Protein AF-A0A924W195-F1 (afdb_monomer)

Radius of gyration: 17.02 Å; Cα contacts (8 Å, |Δi|>4): 429; chains: 1; bounding box: 35×44×46 Å

Foldseek 3Di:
DFAEEEEAEAPVVLSVLLVVLLVVLLCVPPNDPDRHHYDYDYDPNVQLVVCLVVVVLLSLLVRSLVSLVVVVVVRHQEYEYRAQSNLVNPVVNQVVRPHYYDYLLLLLLVVCLVVVAQEAEEQDAPSNQPDCRNQVSNVVSNHHYDYFDPVLNVLSNCCVVVAQVVPHDDPVSLVSVLVSLVVSVVVVHQEYEYNDSSCVSRDDPVRHPHHYDDSSSSSSNVSSCNRVVVD

Secondary structure (DSSP, 8-state):
-PPPEEEE-SSHHHHHHHHHHHHHHHHHHHTTS-PPPEEEE---HHHHHHHHHTT-HHHHHHHHHHHHHHHHHTT-SEEE---TTTHHHHHHHHTT-SSPEEPHHHHHHHHHHHTT-SEEEEEE-HHHHSSSTTHHHHHTTT-EEE---HHHHHHHHHHHHHTGGGT---HHHHHHHHHHHHHHHHTT---EEEESTTGGGT--TTT-SS-EEEHHHHHHHHHHHHHHT--

Sequence (231 aa):
MPRHIGIVAVSPEGSALCYREIFRHTSRLIGDTGHPRITLHNEPFELYLEAALKADWHTVATLLRKSAETLAAAGAEFCITPDNLMQNAVHLAEVGSKIPWLTMTDAVAEAVARDGRKTVGLLATSLVTFGSTYQTHLGMRGCHLLVPDQAEAEAIDTIIFQELVHGVVRSESRTYLINTINKLCARGCEGVVLGYTEAPLLLSSENSPLPIYDSTSLLAEAAVKVSLGMV

Solvent-accessible surface area (backbone atoms only — not comparable to full-atom values): 12146 Å² total; per-residue (Å²): 127,48,41,26,39,17,36,36,33,36,52,68,66,35,29,54,50,30,55,54,37,29,52,54,46,39,39,73,75,59,44,96,60,79,74,62,51,74,49,77,38,64,71,71,62,64,62,46,50,62,23,54,78,68,68,34,43,67,59,35,11,50,55,49,30,52,28,48,51,55,28,41,75,73,59,25,62,28,34,35,48,57,35,57,66,59,53,71,16,45,74,62,19,46,64,88,45,93,43,56,73,55,55,39,48,54,38,42,32,49,54,41,47,74,70,65,50,48,28,30,29,50,51,32,42,50,71,42,58,78,42,64,49,50,53,57,52,27,42,78,66,65,24,45,76,44,66,68,55,72,72,54,25,54,50,46,33,47,46,42,72,75,22,40,80,75,75,46,81,53,73,64,59,35,52,49,54,47,50,52,50,51,55,41,39,76,72,63,35,65,27,34,35,32,48,49,74,59,45,72,77,66,47,48,77,89,73,40,98,45,55,70,42,52,34,46,55,37,32,20,44,50,51,42,34,52,25,67,63,76,103

pLDDT: mean 94.66, std 4.33, range [78.88, 98.69]

Structure (mmCIF, N/CA/C/O backbone):
data_AF-A0A924W195-F1
#
_entry.id   AF-A0A924W195-F1
#
loop_
_atom_site.group_PDB
_atom_site.id
_atom_site.type_symbol
_atom_site.label_atom_id
_atom_site.label_alt_id
_atom_site.label_comp_id
_atom_site.label_asym_id
_atom_site.label_entity_id
_atom_site.label_seq_id
_atom_site.pdbx_PDB_ins_code
_atom_site.Cartn_x
_atom_site.Cartn_y
_atom_site.Cartn_z
_atom_site.occupancy
_atom_site.B_iso_or_equiv
_atom_site.auth_seq_id
_atom_site.auth_comp_id
_atom_site.auth_asym_id
_atom_site.auth_atom_id
_atom_site.pdbx_PDB_model_num
ATOM 1 N N . MET A 1 1 ? 5.730 -19.127 -17.625 1.00 81.31 1 MET A N 1
ATOM 2 C CA . MET A 1 1 ? 6.705 -18.544 -16.676 1.00 81.31 1 MET A CA 1
ATOM 3 C C . MET A 1 1 ? 5.996 -17.432 -15.923 1.00 81.31 1 MET A C 1
ATOM 5 O O . MET A 1 1 ? 5.136 -16.819 -16.546 1.00 81.31 1 MET A O 1
ATOM 9 N N . PRO A 1 2 ? 6.306 -17.198 -14.637 1.00 92.31 2 PRO A N 1
ATOM 10 C CA . PRO A 1 2 ? 5.747 -16.071 -13.895 1.00 92.31 2 PRO A CA 1
ATOM 11 C C . PRO A 1 2 ? 6.019 -14.749 -14.617 1.0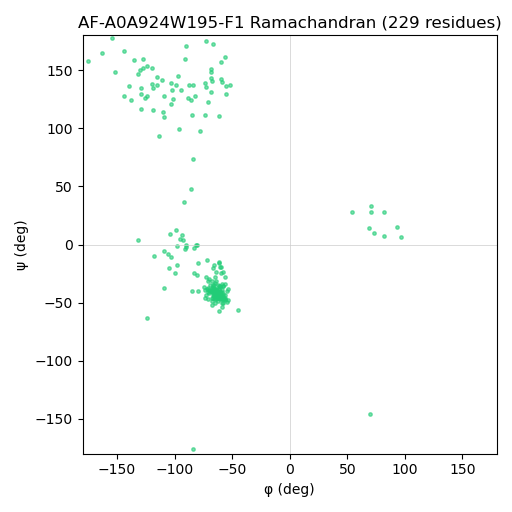0 92.31 2 PRO A C 1
ATOM 13 O O . PRO A 1 2 ? 7.142 -14.538 -15.090 1.00 92.31 2 PRO A O 1
ATOM 16 N N . ARG A 1 3 ? 5.014 -13.873 -14.694 1.00 97.19 3 ARG A N 1
ATOM 17 C CA . ARG A 1 3 ? 5.159 -12.552 -15.313 1.00 97.19 3 ARG A CA 1
ATOM 18 C C . ARG A 1 3 ? 6.093 -11.677 -14.485 1.00 97.19 3 ARG A C 1
ATOM 20 O O . ARG A 1 3 ? 6.039 -11.693 -13.254 1.00 97.19 3 ARG A O 1
ATOM 27 N N . HIS A 1 4 ? 6.942 -10.901 -15.142 1.00 98.31 4 HIS A N 1
ATOM 28 C CA . HIS A 1 4 ? 7.900 -10.011 -14.480 1.00 98.31 4 HIS A CA 1
ATOM 29 C C . HIS A 1 4 ? 7.185 -8.824 -13.815 1.00 98.31 4 HIS A C 1
ATOM 31 O O . HIS A 1 4 ? 6.487 -8.063 -14.482 1.00 98.31 4 HIS A O 1
ATOM 37 N N . ILE A 1 5 ? 7.385 -8.660 -12.504 1.00 98.69 5 ILE A N 1
ATOM 38 C CA . ILE A 1 5 ? 6.808 -7.583 -11.689 1.00 98.69 5 ILE A CA 1
ATOM 39 C C . ILE A 1 5 ? 7.723 -6.349 -11.697 1.00 98.69 5 ILE A C 1
ATOM 41 O O . ILE A 1 5 ? 8.902 -6.433 -11.344 1.00 98.69 5 ILE A O 1
ATOM 45 N N . GLY A 1 6 ? 7.186 -5.187 -12.053 1.00 98.62 6 GLY A N 1
ATOM 46 C CA . GLY A 1 6 ? 7.835 -3.894 -11.848 1.00 98.62 6 GLY A CA 1
ATOM 47 C C . GLY A 1 6 ? 7.381 -3.232 -10.544 1.00 98.62 6 GLY A C 1
ATOM 48 O O . GLY A 1 6 ? 6.185 -3.135 -10.287 1.00 98.62 6 GLY A O 1
ATOM 49 N N . ILE A 1 7 ? 8.311 -2.726 -9.738 1.00 98.56 7 ILE A N 1
ATOM 50 C CA . ILE A 1 7 ? 8.005 -1.898 -8.564 1.00 98.56 7 ILE A CA 1
ATOM 51 C C . ILE A 1 7 ? 8.435 -0.460 -8.858 1.00 98.56 7 ILE A C 1
ATOM 53 O O . ILE A 1 7 ? 9.631 -0.166 -8.921 1.00 98.56 7 ILE A O 1
ATOM 57 N N . VAL A 1 8 ? 7.454 0.431 -9.025 1.00 98.12 8 VAL A N 1
ATOM 58 C CA . VAL A 1 8 ? 7.665 1.883 -9.031 1.00 98.12 8 VAL A CA 1
ATOM 59 C C . VAL A 1 8 ? 7.811 2.325 -7.581 1.00 98.12 8 VAL A C 1
ATOM 61 O O . VAL A 1 8 ? 6.826 2.453 -6.850 1.00 98.12 8 VAL A O 1
ATOM 64 N N . ALA A 1 9 ? 9.061 2.463 -7.151 1.00 94.88 9 ALA A N 1
ATOM 65 C CA . ALA A 1 9 ? 9.415 2.524 -5.747 1.00 94.88 9 ALA A CA 1
ATOM 66 C C . ALA A 1 9 ? 9.286 3.931 -5.160 1.00 94.88 9 ALA A C 1
ATOM 68 O O . ALA A 1 9 ? 10.071 4.829 -5.469 1.00 94.88 9 ALA A O 1
ATOM 69 N N . VAL A 1 10 ? 8.306 4.081 -4.270 1.00 92.00 10 VAL A N 1
ATOM 70 C CA . VAL A 1 10 ? 8.053 5.256 -3.435 1.00 92.00 10 VAL A CA 1
ATOM 71 C C . VAL A 1 10 ? 7.551 4.729 -2.083 1.00 92.00 10 VAL A C 1
ATOM 73 O O . VAL A 1 10 ? 6.701 3.852 -2.060 1.00 92.00 10 VAL A O 1
ATOM 76 N N . SER A 1 11 ? 8.102 5.113 -0.937 1.00 85.88 11 SER A N 1
ATOM 77 C CA . SER A 1 11 ? 9.523 5.424 -0.736 1.00 85.88 11 SER A CA 1
ATOM 78 C C . SER A 1 11 ? 10.401 4.157 -0.903 1.00 85.88 11 SER A C 1
ATOM 80 O O . SER A 1 11 ? 9.870 3.044 -1.022 1.00 85.88 11 SER A O 1
ATOM 82 N N . PRO A 1 12 ? 11.746 4.269 -0.900 1.00 81.88 12 PRO A N 1
ATOM 83 C CA . PRO A 1 12 ? 12.633 3.103 -0.946 1.00 81.88 12 PRO A CA 1
ATOM 84 C C . PRO A 1 12 ? 12.373 2.068 0.161 1.00 81.88 12 PRO A C 1
ATOM 86 O O . PRO A 1 12 ? 12.379 0.872 -0.123 1.00 81.88 12 PRO A O 1
ATOM 89 N N . GLU A 1 13 ? 12.090 2.511 1.391 1.00 82.62 13 GLU A N 1
ATOM 90 C CA . GLU A 1 13 ? 11.855 1.619 2.538 1.00 82.62 13 GLU A CA 1
ATOM 91 C C . GLU A 1 13 ? 10.560 0.813 2.361 1.00 82.62 13 GLU A C 1
ATOM 93 O O . GLU A 1 13 ? 10.579 -0.420 2.379 1.00 82.62 13 GLU A O 1
ATOM 98 N N . GLY A 1 14 ? 9.445 1.495 2.070 1.00 85.62 14 GLY A N 1
ATOM 99 C CA . GLY A 1 14 ? 8.160 0.845 1.792 1.00 85.62 14 GLY A CA 1
ATOM 100 C C . GLY A 1 14 ? 8.242 -0.131 0.615 1.00 85.62 14 GLY A C 1
ATOM 101 O O . GLY A 1 14 ? 7.679 -1.229 0.642 1.00 85.62 14 GLY A O 1
ATOM 102 N N . SER A 1 15 ? 9.045 0.215 -0.390 1.00 92.56 15 SER A N 1
ATOM 103 C CA . SER A 1 15 ? 9.278 -0.635 -1.557 1.00 92.56 15 SER A CA 1
ATOM 104 C C . SER A 1 15 ? 10.125 -1.867 -1.244 1.00 92.56 15 SER A C 1
ATOM 106 O O . SER A 1 15 ? 9.838 -2.951 -1.757 1.00 92.56 15 SER A O 1
ATOM 108 N N . ALA A 1 16 ? 11.127 -1.744 -0.371 1.00 91.62 16 ALA A N 1
ATOM 109 C CA . ALA A 1 16 ? 11.906 -2.878 0.117 1.00 91.62 16 ALA A CA 1
ATOM 110 C C . ALA A 1 16 ? 11.048 -3.837 0.962 1.00 91.62 16 ALA A C 1
ATOM 112 O O . ALA A 1 16 ? 11.179 -5.060 0.844 1.00 91.62 16 ALA A O 1
ATOM 113 N N . LEU A 1 17 ? 10.129 -3.305 1.773 1.00 90.25 17 LEU A N 1
ATOM 114 C CA . LEU A 1 17 ? 9.159 -4.108 2.521 1.00 90.25 17 LEU A CA 1
ATOM 115 C C . LEU A 1 17 ? 8.191 -4.839 1.584 1.00 90.25 17 LEU A C 1
ATOM 117 O O . LEU A 1 17 ? 8.025 -6.052 1.715 1.00 90.25 17 LEU A O 1
ATOM 121 N N . CYS A 1 18 ? 7.631 -4.149 0.588 1.00 94.81 18 CYS A N 1
ATOM 122 C CA . CYS A 1 18 ? 6.762 -4.770 -0.411 1.00 94.81 18 CYS A CA 1
ATOM 123 C C . CYS A 1 18 ? 7.485 -5.881 -1.191 1.00 94.81 18 CYS A C 1
ATOM 125 O O . CYS A 1 18 ? 6.946 -6.976 -1.348 1.00 94.81 18 CYS A O 1
ATOM 127 N N . TYR A 1 19 ? 8.741 -5.653 -1.595 1.00 96.12 19 TYR A N 1
ATOM 128 C CA . TYR A 1 19 ? 9.583 -6.685 -2.205 1.00 96.12 19 TYR A CA 1
ATOM 129 C C . TYR A 1 19 ? 9.671 -7.938 -1.320 1.00 96.12 19 TYR A C 1
ATOM 131 O O . TYR A 1 19 ? 9.455 -9.052 -1.797 1.00 96.12 19 TYR A O 1
ATOM 139 N N . ARG A 1 20 ? 9.926 -7.780 -0.015 1.00 94.12 20 ARG A N 1
ATOM 140 C CA . ARG A 1 20 ? 9.980 -8.913 0.924 1.00 94.12 20 ARG A CA 1
ATOM 141 C C . ARG A 1 20 ? 8.634 -9.631 1.044 1.00 94.12 20 ARG A C 1
ATOM 143 O O . ARG A 1 20 ? 8.618 -10.862 1.096 1.00 94.12 20 ARG A O 1
ATOM 150 N N . GLU A 1 21 ? 7.527 -8.893 1.076 1.00 94.88 21 GLU A N 1
ATOM 151 C CA . GLU A 1 21 ? 6.177 -9.467 1.123 1.00 94.88 21 GLU A CA 1
ATOM 152 C C . GLU A 1 21 ? 5.841 -10.271 -0.137 1.00 94.88 21 GLU A C 1
ATOM 154 O O . GLU A 1 21 ? 5.274 -11.357 -0.023 1.00 94.88 21 GLU A O 1
ATOM 159 N N . ILE A 1 22 ? 6.262 -9.821 -1.325 1.00 96.62 22 ILE A N 1
ATOM 160 C CA . ILE A 1 22 ? 6.072 -10.573 -2.577 1.00 96.62 22 ILE A CA 1
ATOM 161 C C . ILE A 1 22 ? 6.702 -11.965 -2.468 1.00 96.62 22 ILE A C 1
ATOM 163 O O . ILE A 1 22 ? 6.054 -12.964 -2.786 1.00 96.62 22 ILE A O 1
ATOM 167 N N . PHE A 1 23 ? 7.938 -12.067 -1.972 1.00 95.50 23 PHE A N 1
ATOM 168 C CA . PHE A 1 23 ? 8.590 -13.368 -1.798 1.00 95.50 23 PHE A CA 1
ATOM 169 C C . PHE A 1 23 ? 7.919 -14.212 -0.714 1.00 95.50 23 PHE A C 1
ATOM 171 O O . PHE A 1 23 ? 7.686 -15.395 -0.941 1.00 95.50 23 PHE A O 1
ATOM 178 N N . ARG A 1 24 ? 7.519 -13.619 0.418 1.00 93.94 24 ARG A N 1
ATOM 179 C CA . ARG A 1 24 ? 6.779 -14.338 1.471 1.00 93.94 24 ARG A CA 1
ATOM 180 C C . ARG A 1 24 ? 5.477 -14.942 0.946 1.00 93.94 24 ARG A C 1
ATOM 182 O O . ARG A 1 24 ? 5.194 -16.107 1.219 1.00 93.94 24 ARG A O 1
ATOM 189 N N . HIS A 1 25 ? 4.698 -14.173 0.190 1.00 95.19 25 HIS A N 1
ATOM 190 C CA . HIS A 1 25 ? 3.457 -14.656 -0.421 1.00 95.19 25 HIS A CA 1
ATOM 191 C C . HIS A 1 25 ? 3.716 -15.694 -1.505 1.00 9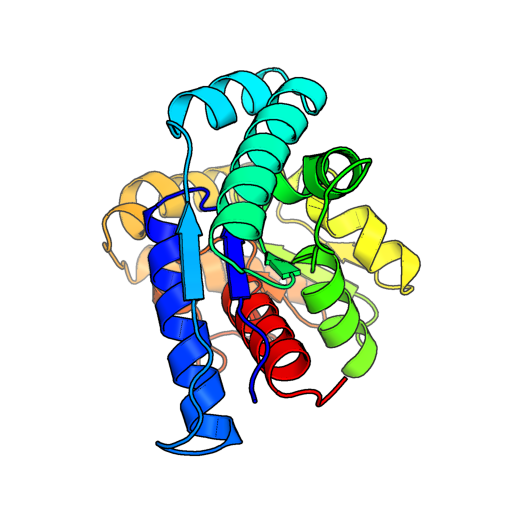5.19 25 HIS A C 1
ATOM 193 O O . HIS A 1 25 ? 3.026 -16.709 -1.547 1.00 95.19 25 HIS A O 1
ATOM 199 N N . THR A 1 26 ? 4.749 -15.497 -2.324 1.00 94.88 26 THR A N 1
ATOM 200 C CA . THR A 1 26 ? 5.152 -16.489 -3.327 1.00 94.88 26 THR A CA 1
ATOM 201 C C . THR A 1 26 ? 5.483 -17.828 -2.667 1.00 94.88 26 THR A C 1
ATOM 203 O O . THR A 1 26 ? 4.899 -18.843 -3.041 1.00 94.88 26 THR A O 1
ATOM 206 N N . SER A 1 27 ? 6.329 -17.839 -1.630 1.00 94.12 27 SER A N 1
ATOM 207 C CA . SER A 1 27 ? 6.703 -19.074 -0.931 1.00 94.12 27 SER A CA 1
ATOM 208 C C . SER A 1 27 ? 5.503 -19.771 -0.285 1.00 94.12 27 SER A C 1
ATOM 210 O O . SER A 1 27 ? 5.428 -20.997 -0.295 1.00 94.12 27 SER A O 1
ATOM 212 N N . ARG A 1 28 ? 4.524 -19.013 0.231 1.00 93.38 28 ARG A N 1
ATOM 213 C CA . ARG A 1 28 ? 3.272 -19.583 0.761 1.00 93.38 28 ARG A CA 1
ATOM 214 C C . ARG A 1 28 ? 2.405 -20.231 -0.320 1.00 93.38 28 ARG A C 1
ATOM 216 O O . ARG A 1 28 ? 1.734 -21.215 -0.028 1.00 93.38 28 ARG A O 1
ATOM 223 N N . LEU A 1 29 ? 2.388 -19.677 -1.532 1.00 91.75 29 LEU A N 1
ATOM 224 C CA . LEU A 1 29 ? 1.520 -20.141 -2.617 1.00 91.75 29 LEU A CA 1
ATOM 225 C C . LEU A 1 29 ? 2.115 -21.309 -3.408 1.00 91.75 29 LEU A C 1
ATOM 227 O O . LEU A 1 29 ? 1.375 -22.216 -3.783 1.00 91.75 29 LEU A O 1
ATOM 231 N N . ILE A 1 30 ? 3.422 -21.288 -3.685 1.00 91.75 30 ILE A N 1
ATOM 232 C CA . ILE A 1 30 ? 4.064 -22.252 -4.599 1.00 91.75 30 ILE A CA 1
ATOM 233 C C . ILE A 1 30 ? 5.345 -22.900 -4.048 1.00 91.75 30 ILE A C 1
ATOM 235 O O . ILE A 1 30 ? 5.988 -23.674 -4.757 1.00 91.75 30 ILE A O 1
ATOM 239 N N . GLY A 1 31 ? 5.726 -22.624 -2.797 1.00 89.62 31 GLY A N 1
ATOM 240 C CA . GLY A 1 31 ? 6.979 -23.115 -2.219 1.00 89.62 31 GLY A CA 1
ATOM 241 C C . GLY A 1 31 ? 8.215 -22.445 -2.831 1.00 89.62 31 GLY A C 1
ATOM 242 O O . GLY A 1 31 ? 8.187 -21.267 -3.180 1.00 89.62 31 GLY A O 1
ATOM 243 N N . ASP A 1 32 ? 9.316 -23.190 -2.966 1.00 83.50 32 ASP A N 1
ATOM 244 C CA . ASP A 1 32 ? 10.637 -22.601 -3.245 1.00 83.50 32 ASP A CA 1
ATOM 245 C C . ASP A 1 32 ? 10.987 -22.442 -4.738 1.00 83.50 32 ASP A C 1
ATOM 247 O O . ASP A 1 32 ? 12.042 -21.907 -5.091 1.00 83.50 32 ASP A O 1
ATOM 251 N N . THR A 1 33 ? 10.118 -22.884 -5.649 1.00 81.62 33 THR A N 1
ATOM 252 C CA . THR A 1 33 ? 10.385 -22.874 -7.097 1.00 81.62 33 THR A CA 1
ATOM 253 C C . THR A 1 33 ? 9.448 -21.940 -7.845 1.00 81.62 33 THR A C 1
ATOM 255 O O . THR A 1 33 ? 8.267 -21.878 -7.534 1.00 81.62 33 THR A O 1
ATOM 258 N N . GLY A 1 34 ? 9.948 -21.271 -8.890 1.00 83.56 34 GLY A N 1
ATOM 259 C CA . GLY A 1 34 ? 9.105 -20.438 -9.755 1.00 83.56 34 GLY A CA 1
ATOM 260 C C . GLY A 1 34 ? 8.828 -19.039 -9.206 1.00 83.56 34 GLY A C 1
ATOM 261 O O . GLY A 1 34 ? 7.796 -18.458 -9.526 1.00 83.56 34 GLY A O 1
ATOM 262 N N . HIS A 1 35 ? 9.741 -18.491 -8.401 1.00 91.25 35 HIS A N 1
ATOM 263 C CA . HIS A 1 35 ? 9.638 -17.115 -7.926 1.00 91.25 35 HIS A CA 1
ATOM 264 C C . HIS A 1 35 ? 9.616 -16.101 -9.083 1.00 91.25 35 HIS A C 1
ATOM 266 O O . HIS A 1 35 ? 10.326 -16.289 -10.080 1.00 91.25 35 HIS A O 1
ATOM 272 N N . PRO A 1 36 ? 8.824 -15.021 -8.967 1.00 94.38 36 PRO A N 1
ATOM 273 C CA . PRO A 1 36 ? 8.736 -14.017 -10.010 1.00 94.38 36 PRO A CA 1
ATOM 274 C C . PRO A 1 36 ? 10.039 -13.231 -10.145 1.00 94.38 36 PRO A C 1
ATOM 276 O O . PRO A 1 36 ? 10.748 -12.973 -9.171 1.00 94.38 36 PRO A O 1
ATOM 279 N N . ARG A 1 37 ? 10.337 -12.797 -11.372 1.00 97.00 37 ARG A N 1
ATOM 280 C CA . ARG A 1 37 ? 11.363 -11.773 -11.599 1.00 97.00 37 ARG A CA 1
ATOM 281 C C . ARG A 1 37 ? 10.812 -10.425 -11.158 1.00 97.00 37 ARG A C 1
ATOM 283 O O . ARG A 1 37 ? 9.656 -10.118 -11.450 1.00 97.00 37 ARG A O 1
ATOM 290 N N . ILE A 1 38 ? 11.648 -9.629 -10.497 1.00 98.12 38 ILE A N 1
ATOM 291 C CA . ILE A 1 38 ? 11.286 -8.294 -10.023 1.00 98.12 38 ILE A CA 1
ATOM 292 C C . ILE A 1 38 ? 12.343 -7.291 -10.476 1.00 98.12 38 ILE A C 1
ATOM 294 O O . ILE A 1 38 ? 13.539 -7.543 -10.337 1.00 98.12 38 ILE A O 1
ATOM 298 N N . THR A 1 39 ? 11.903 -6.143 -10.987 1.00 98.19 39 THR A N 1
ATOM 299 C CA . THR A 1 39 ? 12.753 -4.955 -11.141 1.00 98.19 39 THR A CA 1
ATOM 300 C C . THR A 1 39 ? 12.150 -3.821 -10.333 1.00 98.19 39 THR A C 1
ATOM 302 O O . THR A 1 39 ? 10.937 -3.631 -10.333 1.00 98.19 39 THR A O 1
ATOM 305 N N . LEU A 1 40 ? 13.004 -3.075 -9.641 1.00 97.69 40 LEU A N 1
ATOM 306 C CA . LEU A 1 40 ? 12.629 -1.934 -8.822 1.00 97.69 40 LEU A CA 1
ATOM 307 C C . LEU A 1 40 ? 13.314 -0.686 -9.378 1.00 97.69 40 LEU A C 1
ATOM 309 O O . LEU A 1 40 ? 14.499 -0.728 -9.705 1.00 97.69 40 LEU A O 1
ATOM 313 N N . HIS A 1 41 ? 12.563 0.404 -9.504 1.00 97.88 41 HIS A N 1
ATOM 314 C CA . HIS A 1 41 ? 13.076 1.694 -9.954 1.00 97.88 41 HIS A CA 1
ATOM 315 C C . HIS A 1 41 ? 12.441 2.815 -9.140 1.00 97.88 41 HIS A C 1
ATOM 317 O O . HIS A 1 41 ? 11.225 2.818 -8.951 1.00 97.88 41 HIS A O 1
ATOM 323 N N . ASN A 1 42 ? 13.245 3.787 -8.716 1.00 94.75 42 ASN A N 1
ATOM 324 C CA . ASN A 1 42 ? 12.775 5.001 -8.064 1.00 94.75 42 ASN A CA 1
ATOM 325 C C . ASN A 1 42 ? 13.384 6.244 -8.722 1.00 94.75 42 ASN A C 1
ATOM 327 O O . ASN A 1 42 ? 14.513 6.229 -9.205 1.00 94.75 42 ASN A O 1
ATOM 331 N N . GLU A 1 43 ? 12.634 7.338 -8.669 1.00 95.94 43 GLU A N 1
ATOM 332 C CA . GLU A 1 43 ? 13.176 8.693 -8.809 1.00 95.94 43 GLU A CA 1
ATOM 333 C C . GLU A 1 43 ? 13.550 9.222 -7.408 1.00 95.94 43 GLU A C 1
ATOM 335 O O . GLU A 1 43 ? 13.223 8.569 -6.405 1.00 95.94 43 GLU A O 1
ATOM 340 N N . PRO A 1 44 ? 14.237 10.373 -7.294 1.00 94.94 44 PRO A N 1
ATOM 341 C CA . PRO A 1 44 ? 14.479 11.000 -5.998 1.00 94.94 44 PRO A CA 1
ATOM 342 C C . PRO A 1 44 ? 13.166 11.253 -5.238 1.00 94.94 44 PRO A C 1
ATOM 344 O O . PRO A 1 44 ? 12.195 11.774 -5.794 1.00 94.94 44 PRO A O 1
ATOM 347 N N . PHE A 1 45 ? 13.116 10.827 -3.974 1.00 90.12 45 PHE A N 1
ATOM 348 C CA . PHE A 1 45 ? 11.886 10.788 -3.175 1.00 90.12 45 PHE A CA 1
ATOM 349 C C . PHE A 1 45 ? 11.325 12.187 -2.889 1.00 90.12 45 PHE A C 1
ATOM 351 O O . PHE A 1 45 ? 10.111 12.393 -2.899 1.00 90.12 45 PHE A O 1
ATOM 358 N N . GLU A 1 46 ? 12.208 13.164 -2.701 1.00 92.31 46 GLU A N 1
ATOM 359 C CA . GLU A 1 46 ? 11.879 14.564 -2.456 1.00 92.31 46 GLU A CA 1
ATOM 360 C C . GLU A 1 46 ? 11.000 15.170 -3.557 1.00 92.31 46 GLU A C 1
ATOM 362 O O . GLU A 1 46 ? 10.098 15.946 -3.253 1.00 92.31 46 GLU A O 1
ATOM 367 N N . LEU A 1 47 ? 11.169 14.748 -4.816 1.00 96.69 47 LEU A N 1
ATOM 368 C CA . LEU A 1 47 ? 10.372 15.252 -5.938 1.00 96.69 47 LEU A CA 1
ATOM 369 C C . LEU A 1 47 ? 8.903 14.827 -5.829 1.00 96.69 47 LEU A C 1
ATOM 371 O O . LEU A 1 47 ? 8.004 15.610 -6.141 1.00 96.69 47 LEU A O 1
ATOM 375 N N . TYR A 1 48 ? 8.650 13.601 -5.357 1.00 95.12 48 TYR A N 1
ATOM 376 C CA . TYR A 1 48 ? 7.293 13.123 -5.097 1.00 95.12 48 TYR A CA 1
ATOM 377 C C . TYR A 1 48 ? 6.654 13.892 -3.945 1.00 95.12 48 TYR A C 1
ATOM 379 O O . TYR A 1 48 ? 5.511 14.330 -4.065 1.00 95.12 48 TYR A O 1
ATOM 387 N N . LEU A 1 49 ? 7.392 14.085 -2.846 1.00 91.62 49 LEU A N 1
ATOM 388 C CA . LEU A 1 49 ? 6.892 14.801 -1.673 1.00 91.62 49 LEU A CA 1
ATOM 389 C C . LEU A 1 49 ? 6.577 16.266 -1.983 1.00 91.62 49 LEU A C 1
ATOM 391 O O . LEU A 1 49 ? 5.498 16.740 -1.637 1.00 91.62 49 LEU A O 1
ATOM 395 N N . GLU A 1 50 ? 7.478 16.980 -2.659 1.00 95.19 50 GLU A N 1
ATOM 396 C CA . GLU A 1 50 ? 7.265 18.383 -3.024 1.00 95.19 50 GLU A CA 1
ATOM 397 C C . GLU A 1 50 ? 6.019 18.578 -3.893 1.00 95.19 50 GLU A C 1
ATOM 399 O O . GLU A 1 50 ? 5.274 19.541 -3.694 1.00 95.19 50 GLU A O 1
ATOM 404 N N . ALA A 1 51 ? 5.789 17.675 -4.849 1.00 97.19 51 ALA A N 1
ATOM 405 C CA . ALA A 1 51 ? 4.611 17.707 -5.705 1.00 97.19 51 ALA A CA 1
ATOM 406 C C . ALA A 1 51 ? 3.337 17.334 -4.927 1.00 97.19 51 ALA A C 1
ATOM 408 O O . ALA A 1 51 ? 2.343 18.059 -4.991 1.00 97.19 51 ALA A O 1
ATOM 409 N N . ALA A 1 52 ? 3.374 16.257 -4.136 1.00 93.94 52 ALA A N 1
ATOM 410 C CA . ALA A 1 52 ? 2.227 15.785 -3.361 1.00 93.94 52 ALA A CA 1
ATOM 411 C C . ALA A 1 52 ? 1.766 16.807 -2.308 1.00 93.94 52 ALA A C 1
ATOM 413 O O . ALA A 1 52 ? 0.568 17.042 -2.168 1.00 93.94 52 ALA A O 1
ATOM 414 N N . LEU A 1 53 ? 2.696 17.485 -1.623 1.00 92.88 53 LEU A N 1
ATOM 415 C CA . LEU A 1 53 ? 2.377 18.545 -0.654 1.00 92.88 53 LEU A CA 1
ATOM 416 C C . LEU A 1 53 ? 1.705 19.769 -1.297 1.00 92.88 53 LEU A C 1
ATOM 418 O O . LEU A 1 53 ? 0.984 20.500 -0.622 1.00 92.88 53 LEU A O 1
ATOM 422 N N . LYS A 1 54 ? 1.913 19.987 -2.600 1.00 95.94 54 LYS A N 1
ATOM 423 C CA . LYS A 1 54 ? 1.242 21.029 -3.397 1.00 95.94 54 LYS A CA 1
ATOM 424 C C . LYS A 1 54 ? -0.026 20.521 -4.093 1.00 95.94 54 LYS A C 1
ATOM 426 O O . LYS A 1 54 ? -0.618 21.268 -4.867 1.00 95.94 54 LYS A O 1
ATOM 431 N N . ALA A 1 55 ? -0.422 19.268 -3.850 1.00 94.56 55 ALA A N 1
ATOM 432 C CA . ALA A 1 55 ? -1.478 18.560 -4.574 1.00 94.56 55 ALA A CA 1
ATOM 433 C C . ALA A 1 55 ? -1.277 18.534 -6.108 1.00 94.56 55 ALA A C 1
ATOM 435 O O . ALA A 1 55 ? -2.240 18.438 -6.870 1.00 94.56 55 ALA A O 1
ATOM 436 N N . ASP A 1 56 ? -0.025 18.597 -6.576 1.00 97.44 56 ASP A N 1
ATOM 437 C CA . ASP A 1 56 ? 0.324 18.503 -7.996 1.00 97.44 56 ASP A CA 1
ATOM 438 C C . ASP A 1 56 ? 0.430 17.034 -8.434 1.00 97.44 56 ASP A C 1
ATOM 440 O O . ASP A 1 56 ? 1.509 16.470 -8.652 1.00 97.44 56 ASP A O 1
ATOM 444 N N . TRP A 1 57 ? -0.732 16.392 -8.557 1.00 96.38 57 TRP A N 1
ATOM 445 C CA . TRP A 1 57 ? -0.830 14.983 -8.938 1.00 96.38 57 TRP A CA 1
ATOM 446 C C . TRP A 1 57 ? -0.381 14.710 -10.380 1.00 96.38 57 TRP A C 1
ATOM 448 O O . TRP A 1 57 ? -0.010 13.579 -10.688 1.00 96.38 57 TRP A O 1
ATOM 458 N N . HIS A 1 58 ? -0.345 15.721 -11.256 1.00 97.75 58 HIS A N 1
ATOM 459 C CA . HIS A 1 58 ? 0.188 15.582 -12.615 1.00 97.75 58 HIS A CA 1
ATOM 460 C C . HIS A 1 58 ? 1.711 15.425 -12.618 1.00 97.75 58 HIS A C 1
ATOM 462 O O . HIS A 1 58 ? 2.244 14.583 -13.352 1.00 97.75 58 HIS A O 1
ATOM 468 N N . THR A 1 59 ? 2.416 16.188 -11.779 1.00 98.19 59 THR A N 1
ATOM 469 C CA . THR A 1 59 ? 3.861 16.012 -11.594 1.00 98.19 59 THR A CA 1
ATOM 470 C C . THR A 1 59 ? 4.167 14.658 -10.957 1.00 98.19 59 THR A C 1
ATOM 472 O O . THR A 1 59 ? 5.004 13.923 -11.485 1.00 98.19 59 THR A O 1
ATOM 475 N N . VAL A 1 60 ? 3.431 14.261 -9.908 1.00 98.06 60 VAL A N 1
ATOM 476 C CA . VAL A 1 60 ? 3.556 12.916 -9.310 1.00 98.06 60 VAL A CA 1
ATOM 477 C C . VAL A 1 60 ? 3.358 11.828 -10.373 1.00 98.06 60 VAL A C 1
ATOM 479 O O . VAL A 1 60 ? 4.202 10.947 -10.523 1.00 98.06 60 VAL A O 1
ATOM 482 N N . ALA A 1 61 ? 2.292 11.918 -11.172 1.00 98.12 61 ALA A N 1
ATOM 483 C CA . ALA A 1 61 ? 1.999 10.958 -12.234 1.00 98.12 61 ALA A CA 1
ATOM 484 C C . ALA A 1 61 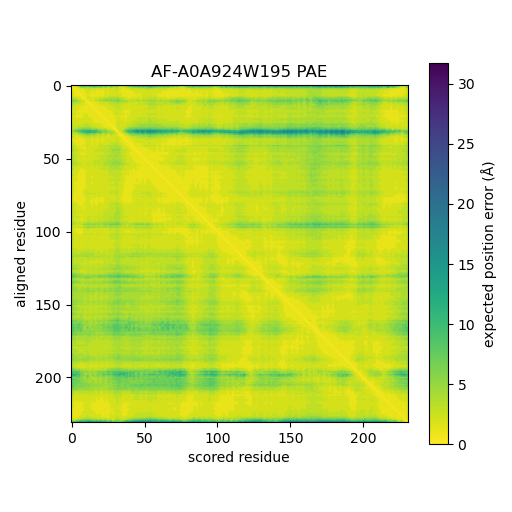? 3.103 10.886 -13.297 1.00 98.12 61 ALA A C 1
ATOM 486 O O . ALA A 1 61 ? 3.414 9.811 -13.807 1.00 98.12 61 ALA A O 1
ATOM 487 N N . THR A 1 62 ? 3.727 12.020 -13.620 1.00 97.94 62 THR A N 1
ATOM 488 C CA . THR A 1 62 ? 4.847 12.076 -14.567 1.00 97.94 62 THR A CA 1
ATOM 489 C C . THR A 1 62 ? 6.065 11.319 -14.038 1.00 97.94 62 THR A C 1
ATOM 491 O O . THR A 1 62 ? 6.663 10.542 -14.784 1.00 97.94 62 THR A O 1
ATOM 494 N N . LEU A 1 63 ? 6.397 11.480 -12.755 1.00 98.06 63 LEU A N 1
ATOM 495 C CA . LEU A 1 63 ? 7.490 10.750 -12.101 1.00 98.06 63 LEU A CA 1
ATOM 496 C C . LEU A 1 63 ? 7.201 9.239 -12.018 1.00 98.06 63 LEU A C 1
ATOM 498 O O . LEU A 1 63 ? 8.053 8.417 -12.373 1.00 98.06 63 LEU A O 1
ATOM 502 N N . LEU A 1 64 ? 5.972 8.873 -11.633 1.00 98.25 64 LEU A N 1
ATOM 503 C CA . LEU A 1 64 ? 5.507 7.482 -11.596 1.00 98.25 64 LEU A CA 1
ATOM 504 C C . LEU A 1 64 ? 5.607 6.821 -12.980 1.00 98.25 64 LEU A C 1
ATOM 506 O O . LEU A 1 64 ? 6.151 5.723 -13.116 1.00 98.25 64 LEU A O 1
ATOM 510 N N . ARG A 1 65 ? 5.133 7.508 -14.025 1.00 97.81 65 ARG A N 1
ATOM 511 C CA . ARG A 1 65 ? 5.170 7.019 -15.409 1.00 97.81 65 ARG A CA 1
ATOM 512 C C . ARG A 1 65 ? 6.595 6.863 -15.928 1.00 97.81 65 ARG A C 1
ATOM 514 O O . ARG A 1 65 ? 6.887 5.844 -16.545 1.00 97.81 65 ARG A O 1
ATOM 521 N N . LYS A 1 66 ? 7.493 7.806 -15.625 1.00 97.75 66 LYS A N 1
ATOM 522 C CA . LYS A 1 66 ? 8.919 7.691 -15.969 1.00 97.75 66 LYS A CA 1
ATOM 523 C C . LYS A 1 66 ? 9.528 6.413 -15.385 1.00 97.75 66 LYS A C 1
ATOM 525 O O . LYS A 1 66 ? 10.208 5.673 -16.091 1.00 97.75 66 LYS A O 1
ATOM 530 N N . SER A 1 67 ? 9.213 6.100 -14.128 1.00 98.06 67 SER A N 1
ATOM 531 C CA . SER A 1 67 ? 9.651 4.843 -13.514 1.00 98.06 67 SER A CA 1
ATOM 532 C C . SER A 1 67 ? 9.047 3.616 -14.202 1.00 98.06 67 SER A C 1
ATOM 534 O O . SER A 1 67 ? 9.773 2.669 -14.496 1.00 98.06 67 SER A O 1
ATOM 536 N N . ALA A 1 68 ? 7.750 3.629 -14.521 1.00 98.38 68 ALA A N 1
ATOM 537 C CA . ALA A 1 68 ? 7.110 2.531 -15.249 1.00 98.38 68 ALA A CA 1
ATOM 538 C C . ALA A 1 68 ? 7.697 2.314 -16.655 1.00 98.38 68 ALA A C 1
ATOM 540 O O . ALA A 1 68 ? 7.831 1.173 -17.090 1.00 98.38 68 ALA A O 1
ATOM 541 N N . GLU A 1 69 ? 8.106 3.375 -17.353 1.00 98.31 69 GLU A N 1
ATOM 542 C CA . GLU A 1 69 ? 8.800 3.277 -18.641 1.00 98.31 69 GLU A CA 1
ATOM 543 C C . GLU A 1 69 ? 10.172 2.604 -18.505 1.00 98.31 69 GLU A C 1
ATOM 545 O O . GLU A 1 69 ? 10.490 1.714 -19.300 1.00 98.31 69 GLU A O 1
ATOM 550 N N . THR A 1 70 ? 10.954 2.964 -17.480 1.00 98.38 70 THR A N 1
ATOM 551 C CA . THR A 1 70 ? 12.225 2.288 -17.172 1.00 98.38 70 THR A CA 1
ATOM 552 C C . THR A 1 70 ? 12.007 0.808 -16.856 1.00 98.38 70 THR A C 1
ATOM 554 O O . THR A 1 70 ? 12.737 -0.048 -17.353 1.00 98.38 70 THR A O 1
ATOM 557 N N . LEU A 1 71 ? 10.975 0.484 -16.074 1.00 98.56 71 LEU A N 1
ATOM 558 C CA . LEU A 1 71 ? 10.634 -0.897 -15.720 1.00 98.56 71 LEU A CA 1
ATOM 559 C C . LEU A 1 71 ? 10.194 -1.713 -16.940 1.00 98.56 71 LEU A C 1
ATOM 561 O O . LEU A 1 71 ? 10.651 -2.842 -17.114 1.00 98.56 71 LEU A O 1
ATOM 565 N N . ALA A 1 72 ? 9.366 -1.137 -17.813 1.00 98.56 72 ALA A N 1
ATOM 566 C CA . ALA A 1 72 ? 8.965 -1.767 -19.067 1.00 98.56 72 ALA A CA 1
ATOM 567 C C . ALA A 1 72 ? 10.182 -2.045 -19.966 1.00 98.56 72 ALA A C 1
ATOM 569 O O . ALA A 1 72 ? 10.307 -3.132 -20.527 1.00 98.56 72 ALA A O 1
ATOM 570 N N . ALA A 1 73 ? 11.122 -1.097 -20.059 1.00 98.38 73 ALA A N 1
ATOM 571 C CA . ALA A 1 73 ? 12.374 -1.287 -20.794 1.00 98.38 73 ALA A CA 1
ATOM 572 C C . ALA A 1 73 ? 13.275 -2.374 -20.173 1.00 98.38 73 ALA A C 1
ATOM 574 O O . ALA A 1 73 ? 14.016 -3.040 -20.894 1.00 98.38 73 ALA A O 1
ATOM 575 N N . ALA A 1 74 ? 13.180 -2.592 -18.858 1.00 98.19 74 ALA A N 1
ATOM 576 C CA . ALA A 1 74 ? 13.853 -3.677 -18.144 1.00 98.19 74 ALA A CA 1
ATOM 577 C C . ALA A 1 74 ? 13.127 -5.038 -18.240 1.00 98.19 74 ALA A C 1
ATOM 579 O O . ALA A 1 74 ? 13.621 -6.032 -17.706 1.00 98.19 74 ALA A O 1
ATOM 580 N N . GLY A 1 75 ? 11.981 -5.100 -18.928 1.00 98.19 75 GLY A N 1
ATOM 581 C CA . GLY A 1 75 ? 11.229 -6.330 -19.180 1.00 98.19 75 GLY A CA 1
ATOM 582 C C . GLY A 1 75 ? 10.076 -6.607 -18.215 1.00 98.19 75 GLY A C 1
ATOM 583 O O . GLY A 1 75 ? 9.472 -7.674 -18.323 1.00 98.19 75 GLY A O 1
ATOM 584 N N . ALA A 1 76 ? 9.747 -5.678 -17.307 1.00 98.56 76 ALA A N 1
ATOM 585 C CA . ALA A 1 76 ? 8.545 -5.798 -16.485 1.00 98.56 76 ALA A CA 1
ATOM 586 C C . ALA A 1 76 ? 7.296 -5.874 -17.375 1.00 98.56 76 ALA A C 1
ATOM 588 O O . ALA A 1 76 ? 7.184 -5.159 -18.368 1.00 98.56 76 ALA A O 1
ATOM 589 N N . GLU A 1 77 ? 6.349 -6.733 -17.010 1.00 98.50 77 GLU A N 1
ATOM 590 C CA . GLU A 1 77 ? 5.123 -6.983 -17.780 1.00 98.50 77 GLU A CA 1
ATOM 591 C C . GLU A 1 77 ? 3.891 -6.307 -17.172 1.00 98.50 77 GLU A C 1
ATOM 593 O O . GLU A 1 77 ? 2.821 -6.308 -17.780 1.00 98.50 77 GLU A O 1
ATOM 598 N N . PHE A 1 78 ? 4.027 -5.792 -15.952 1.00 98.69 78 PHE A N 1
ATOM 599 C CA . PHE A 1 78 ? 3.082 -4.950 -15.224 1.00 98.69 78 PHE A CA 1
ATOM 600 C C . PHE A 1 78 ? 3.830 -4.271 -14.073 1.00 98.69 78 PHE A C 1
ATOM 602 O O . PHE A 1 78 ? 4.935 -4.699 -13.720 1.00 98.69 78 PHE A O 1
ATOM 609 N N . CYS A 1 79 ? 3.248 -3.234 -13.475 1.00 98.62 79 CYS A N 1
ATOM 610 C CA . CYS A 1 79 ? 3.857 -2.576 -12.325 1.00 98.62 79 CYS A CA 1
ATOM 611 C C . CYS A 1 79 ? 2.890 -2.262 -11.185 1.00 98.62 79 CYS A C 1
ATOM 613 O O . CYS A 1 79 ? 1.678 -2.174 -11.365 1.00 98.62 79 CYS A O 1
ATOM 615 N N . ILE A 1 80 ? 3.473 -2.086 -10.002 1.00 98.44 80 ILE A N 1
ATOM 616 C CA . ILE A 1 80 ? 2.817 -1.650 -8.768 1.00 98.44 80 ILE A CA 1
ATOM 617 C C . ILE A 1 80 ? 3.568 -0.460 -8.171 1.00 98.44 80 ILE A C 1
ATOM 619 O O . ILE A 1 80 ? 4.758 -0.281 -8.440 1.00 98.44 80 ILE A O 1
ATOM 623 N N . THR A 1 81 ? 2.907 0.314 -7.309 1.00 97.50 81 THR A N 1
ATOM 624 C CA . THR A 1 81 ? 3.580 1.284 -6.433 1.00 97.50 81 THR A CA 1
ATOM 625 C C . THR A 1 81 ? 3.130 1.090 -4.980 1.00 97.50 81 THR A C 1
ATOM 627 O O . THR A 1 81 ? 1.936 1.215 -4.695 1.00 97.50 81 THR A O 1
ATOM 630 N N . PRO A 1 82 ? 4.039 0.719 -4.059 1.00 95.19 82 PRO A N 1
ATOM 631 C CA . PRO A 1 82 ? 3.707 0.414 -2.670 1.00 95.19 82 PRO A CA 1
ATOM 632 C C . PRO A 1 82 ? 3.665 1.667 -1.778 1.00 95.19 82 PRO A C 1
ATOM 634 O O . PRO A 1 82 ? 4.212 1.669 -0.681 1.00 95.19 82 PRO A O 1
ATOM 637 N N . ASP A 1 83 ? 2.985 2.721 -2.237 1.00 94.50 83 ASP A N 1
ATOM 638 C CA . ASP A 1 83 ? 2.784 3.965 -1.487 1.00 94.50 83 ASP A CA 1
ATOM 639 C C . ASP A 1 83 ? 1.306 4.350 -1.473 1.00 94.50 83 ASP A C 1
ATOM 641 O O . ASP A 1 83 ? 0.663 4.410 -2.523 1.00 94.50 83 ASP A O 1
ATOM 645 N N . ASN A 1 84 ? 0.771 4.629 -0.285 1.00 95.00 84 ASN A N 1
ATOM 646 C CA . ASN A 1 84 ? -0.640 4.952 -0.094 1.00 95.00 84 ASN A CA 1
ATOM 647 C C . ASN A 1 84 ? -0.997 6.347 -0.633 1.00 95.00 84 ASN A C 1
ATOM 649 O O . ASN A 1 84 ? -2.065 6.533 -1.213 1.00 95.00 84 ASN A O 1
ATOM 653 N N . LEU A 1 85 ? -0.119 7.338 -0.472 1.00 94.31 85 LEU A N 1
ATOM 654 C CA . LEU A 1 85 ? -0.378 8.698 -0.937 1.00 94.31 85 LEU A CA 1
ATOM 655 C C . LEU A 1 85 ? -0.266 8.784 -2.463 1.00 94.31 85 LEU A C 1
ATOM 657 O O . LEU A 1 85 ? -1.107 9.423 -3.100 1.00 94.31 85 LEU A O 1
ATOM 661 N N . MET A 1 86 ? 0.710 8.092 -3.061 1.00 95.56 86 MET A N 1
ATOM 662 C CA . MET A 1 86 ? 0.915 8.107 -4.515 1.00 95.56 86 MET A CA 1
ATOM 663 C C . MET A 1 86 ? -0.230 7.457 -5.300 1.00 95.56 86 MET A C 1
ATOM 665 O O . MET A 1 86 ? -0.372 7.747 -6.489 1.00 95.56 86 MET A O 1
ATOM 669 N N . GLN A 1 87 ? -1.097 6.652 -4.665 1.00 95.75 87 GLN A N 1
ATOM 670 C CA . GLN A 1 87 ? -2.282 6.087 -5.333 1.00 95.75 87 GLN A CA 1
ATOM 671 C C . GLN A 1 87 ? -3.184 7.169 -5.944 1.00 95.75 87 GLN A C 1
ATOM 673 O O . GLN A 1 87 ? -3.799 6.925 -6.980 1.00 95.75 87 GLN A O 1
ATOM 678 N N . ASN A 1 88 ? -3.198 8.389 -5.384 1.00 94.94 88 ASN A N 1
ATOM 679 C CA . ASN A 1 88 ? -3.943 9.521 -5.950 1.00 94.94 88 ASN A CA 1
ATOM 680 C C . ASN A 1 88 ? -3.521 9.860 -7.389 1.00 94.94 88 ASN A C 1
ATOM 682 O O . ASN A 1 88 ? -4.315 10.421 -8.134 1.00 94.94 88 ASN A O 1
ATOM 686 N N . ALA A 1 89 ? -2.305 9.505 -7.807 1.00 96.44 89 ALA A N 1
ATOM 687 C CA . ALA A 1 89 ? -1.774 9.805 -9.133 1.00 96.44 89 ALA A CA 1
ATOM 688 C C . ALA A 1 89 ? -1.641 8.573 -10.046 1.00 96.44 89 ALA A C 1
ATOM 690 O O . ALA A 1 89 ? -1.327 8.736 -11.225 1.00 96.44 89 ALA A O 1
ATOM 691 N N . VAL A 1 90 ? -1.888 7.351 -9.552 1.00 96.44 90 VAL A N 1
ATOM 692 C CA . VAL A 1 90 ? -1.673 6.121 -10.343 1.00 96.44 90 VAL A CA 1
ATOM 693 C C . VAL A 1 90 ? -2.561 6.083 -11.584 1.00 96.44 90 VAL A C 1
ATOM 695 O O . VAL A 1 90 ? -2.062 5.814 -12.670 1.00 96.44 90 VAL A O 1
ATOM 698 N N . HIS A 1 91 ? -3.837 6.454 -11.460 1.00 94.56 91 HIS A N 1
ATOM 699 C CA . HIS A 1 91 ? -4.754 6.522 -12.603 1.00 94.56 91 HIS A CA 1
ATOM 700 C C . HIS A 1 91 ? -4.274 7.489 -13.703 1.00 94.56 91 HIS A C 1
ATOM 702 O O . HIS A 1 91 ? -4.455 7.223 -14.886 1.00 94.56 91 HIS A O 1
ATOM 708 N N . LEU A 1 92 ? -3.617 8.595 -13.332 1.00 96.75 92 LEU A N 1
ATOM 709 C CA . LEU A 1 92 ? -3.011 9.531 -14.284 1.00 96.75 92 LEU A CA 1
ATOM 710 C C . LEU A 1 92 ? -1.725 8.961 -14.897 1.00 96.75 92 LEU A C 1
ATOM 712 O O . LEU A 1 92 ? -1.449 9.202 -16.068 1.00 96.75 92 LEU A O 1
ATOM 716 N N . ALA A 1 93 ? -0.931 8.225 -14.113 1.00 96.81 93 ALA A N 1
ATOM 717 C CA . ALA A 1 93 ? 0.312 7.603 -14.567 1.00 96.81 93 ALA A CA 1
ATOM 718 C C . ALA A 1 93 ? 0.068 6.421 -15.519 1.00 96.81 93 ALA A C 1
ATOM 720 O O . ALA A 1 93 ? 0.880 6.169 -16.413 1.00 96.81 93 ALA A O 1
ATOM 721 N N . GLU A 1 94 ? -1.046 5.713 -15.335 1.00 96.44 94 GLU A N 1
ATOM 722 C CA . GLU A 1 94 ? -1.484 4.616 -16.196 1.00 96.44 94 GLU A CA 1
ATOM 723 C C . GLU A 1 94 ? -1.814 5.105 -17.612 1.00 96.44 94 GLU A C 1
ATOM 725 O O . GLU A 1 94 ? -1.533 4.408 -18.591 1.00 96.44 94 GLU A O 1
ATOM 730 N N . VAL A 1 95 ? -2.329 6.333 -17.750 1.00 94.81 95 VAL A N 1
ATOM 731 C CA . VAL A 1 95 ? -2.595 6.939 -19.059 1.00 94.81 95 VAL A CA 1
ATOM 732 C C . VAL A 1 95 ? -1.289 7.068 -19.849 1.00 94.81 95 VAL A C 1
ATOM 734 O O . VAL A 1 95 ? -0.408 7.871 -19.542 1.00 94.81 95 VAL A O 1
ATOM 737 N N . GLY A 1 96 ? -1.176 6.271 -20.912 1.00 89.56 96 GLY A N 1
ATOM 738 C CA . GLY A 1 96 ? 0.010 6.223 -21.768 1.00 89.56 96 GLY A CA 1
ATOM 739 C C . GLY A 1 96 ? 1.145 5.344 -21.234 1.00 89.56 96 GLY A C 1
ATOM 740 O O . GLY A 1 96 ? 2.223 5.337 -21.830 1.00 89.56 96 GLY A O 1
ATOM 741 N N . SER A 1 97 ? 0.930 4.594 -20.149 1.00 95.88 97 SER A N 1
ATOM 742 C CA . SER A 1 97 ? 1.895 3.596 -19.695 1.00 95.88 97 SER A CA 1
ATOM 743 C C . SER A 1 97 ? 1.977 2.421 -20.674 1.00 95.88 97 SER A C 1
ATOM 745 O O . SER A 1 97 ? 0.980 1.994 -21.255 1.00 95.88 97 SER A O 1
ATOM 747 N N . LYS A 1 98 ? 3.187 1.885 -20.867 1.00 95.44 98 LYS A N 1
ATOM 748 C CA . LYS A 1 98 ? 3.437 0.743 -21.768 1.00 95.44 98 LYS A CA 1
ATOM 749 C C . LYS A 1 98 ? 3.075 -0.604 -21.145 1.00 95.44 98 LYS A C 1
ATOM 751 O O . LYS A 1 98 ? 2.995 -1.598 -21.863 1.00 95.44 98 LYS A O 1
ATOM 756 N N . ILE A 1 99 ? 2.915 -0.637 -19.826 1.00 97.88 99 ILE A N 1
ATOM 757 C CA . ILE A 1 99 ? 2.603 -1.829 -19.043 1.00 97.88 99 ILE A CA 1
ATOM 758 C C . ILE A 1 99 ? 1.441 -1.508 -18.096 1.00 97.88 99 ILE A C 1
ATOM 760 O O . ILE A 1 99 ? 1.320 -0.364 -17.658 1.00 97.88 99 ILE A O 1
ATOM 764 N N . PRO A 1 100 ? 0.568 -2.482 -17.798 1.00 97.62 100 PRO A N 1
ATOM 765 C CA . PRO A 1 100 ? -0.585 -2.262 -16.935 1.00 97.62 100 PRO A CA 1
ATOM 766 C C . PRO A 1 100 ? -0.163 -2.000 -15.487 1.00 97.62 100 PRO A C 1
ATOM 768 O O . PRO A 1 100 ? 0.853 -2.525 -15.017 1.00 97.62 100 PRO A O 1
ATOM 771 N N . TRP A 1 101 ? -0.985 -1.227 -14.779 1.00 98.19 101 TRP A N 1
ATOM 772 C CA . TRP A 1 101 ? -0.803 -0.927 -13.363 1.00 98.19 101 TRP A CA 1
ATOM 773 C C . TRP A 1 101 ? -1.749 -1.764 -12.514 1.00 98.19 101 TRP A C 1
ATOM 775 O O . TRP A 1 101 ? -2.944 -1.836 -12.780 1.00 98.19 101 TRP A O 1
ATOM 785 N N . LEU A 1 102 ? -1.214 -2.374 -11.461 1.00 97.50 102 LEU A N 1
ATOM 786 C CA . LEU A 1 102 ? -2.021 -2.951 -10.396 1.00 97.50 102 LEU A CA 1
ATOM 787 C C . LEU A 1 102 ? -2.010 -1.993 -9.199 1.00 97.50 102 LEU A C 1
ATOM 789 O O . LEU A 1 102 ? -0.948 -1.579 -8.728 1.00 97.50 102 LEU A O 1
ATOM 793 N N . THR A 1 103 ? -3.199 -1.600 -8.747 1.00 95.69 103 THR A N 1
ATOM 794 C CA . THR A 1 103 ? -3.372 -0.545 -7.744 1.00 95.69 103 THR A CA 1
ATOM 795 C C . THR A 1 103 ? -3.537 -1.131 -6.342 1.00 95.69 103 THR A C 1
ATOM 797 O O . THR A 1 103 ? -4.140 -2.187 -6.134 1.00 95.69 103 THR A O 1
ATOM 800 N N . MET A 1 104 ? -2.997 -0.427 -5.346 1.00 96.69 104 MET A N 1
ATOM 801 C CA . MET A 1 104 ? -3.113 -0.823 -3.939 1.00 96.69 104 MET A CA 1
ATOM 802 C C . MET A 1 104 ? -4.545 -0.648 -3.438 1.00 96.69 104 MET A C 1
ATOM 804 O O . MET A 1 104 ? -5.059 -1.484 -2.697 1.00 96.69 104 MET A O 1
ATOM 808 N N . THR A 1 105 ? -5.199 0.434 -3.856 1.00 96.12 105 THR A N 1
ATOM 809 C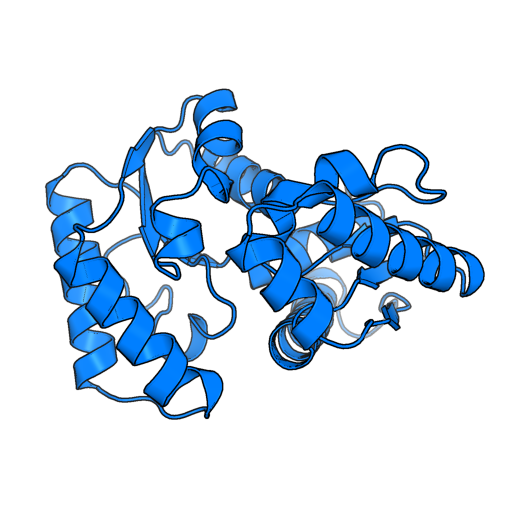 CA . THR A 1 105 ? -6.560 0.766 -3.434 1.00 96.12 105 THR A CA 1
ATOM 810 C C . THR A 1 105 ? -7.574 -0.253 -3.934 1.00 96.12 105 THR A C 1
ATOM 812 O O . THR A 1 105 ? -8.461 -0.620 -3.164 1.00 96.12 105 THR A O 1
ATOM 815 N N . ASP A 1 106 ? -7.429 -0.777 -5.158 1.00 95.75 106 ASP A N 1
ATOM 816 C CA . ASP A 1 106 ? -8.287 -1.867 -5.627 1.00 95.75 106 ASP A CA 1
ATOM 817 C C . ASP A 1 106 ? -7.992 -3.183 -4.919 1.00 95.75 106 ASP A C 1
ATOM 819 O O . ASP A 1 106 ? -8.942 -3.834 -4.496 1.00 95.75 106 ASP A O 1
ATOM 823 N N . ALA A 1 107 ? -6.722 -3.539 -4.692 1.00 97.25 107 ALA A N 1
ATOM 824 C CA . ALA A 1 107 ? -6.377 -4.754 -3.949 1.00 97.25 107 ALA A CA 1
ATOM 825 C C . ALA A 1 107 ? -6.992 -4.757 -2.534 1.00 97.25 107 ALA A C 1
ATOM 827 O O . ALA A 1 107 ? -7.567 -5.755 -2.091 1.00 97.25 107 ALA A O 1
ATOM 828 N N . VAL A 1 108 ? -6.934 -3.615 -1.839 1.00 97.88 108 VAL A N 1
ATOM 829 C CA . VAL A 1 108 ? -7.590 -3.434 -0.536 1.00 97.88 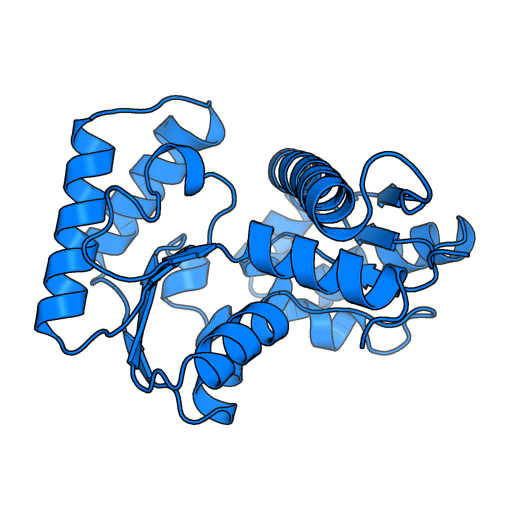108 VAL A CA 1
ATOM 830 C C . VAL A 1 108 ? -9.105 -3.525 -0.673 1.00 97.88 108 VAL A C 1
ATOM 832 O O . VAL A 1 108 ? -9.748 -4.278 0.055 1.00 97.88 108 VAL A O 1
ATOM 835 N N . ALA A 1 109 ? -9.695 -2.783 -1.606 1.00 97.50 109 ALA A N 1
ATOM 836 C CA . ALA A 1 109 ? -11.141 -2.714 -1.738 1.00 97.50 109 ALA A CA 1
ATOM 837 C C . ALA A 1 109 ? -11.759 -4.053 -2.197 1.00 97.50 109 ALA A C 1
ATOM 839 O O . ALA A 1 109 ? -12.861 -4.397 -1.771 1.00 97.50 109 ALA A O 1
ATOM 840 N N . GLU A 1 110 ? -11.047 -4.848 -2.997 1.00 96.81 110 GLU A N 1
ATOM 841 C CA . GLU A 1 110 ? -11.413 -6.225 -3.346 1.00 96.81 110 GLU A CA 1
ATOM 842 C C . GLU A 1 110 ? -11.366 -7.158 -2.140 1.00 96.81 110 GLU A C 1
ATOM 844 O O . GLU A 1 110 ? -12.305 -7.925 -1.934 1.00 96.81 110 GLU A O 1
ATOM 849 N N . ALA A 1 111 ? -10.321 -7.077 -1.311 1.00 97.75 111 ALA A N 1
ATOM 850 C CA . ALA A 1 111 ? -10.248 -7.854 -0.077 1.00 97.75 111 ALA A CA 1
ATOM 851 C C . ALA A 1 111 ? -11.387 -7.485 0.888 1.00 97.75 111 ALA A C 1
ATOM 853 O O . ALA A 1 111 ? -11.998 -8.365 1.496 1.00 97.75 111 ALA A O 1
ATOM 854 N N . VAL A 1 112 ? -11.717 -6.193 0.982 1.00 98.19 112 VAL A N 1
ATOM 855 C CA . VAL A 1 112 ? -12.849 -5.699 1.775 1.00 98.19 112 VAL A CA 1
ATOM 856 C C . VAL A 1 112 ? -14.179 -6.248 1.268 1.00 98.19 112 VAL A C 1
ATOM 858 O O . VAL A 1 112 ? -14.962 -6.797 2.046 1.00 98.19 112 VAL A O 1
ATOM 861 N N . ALA A 1 113 ? -14.411 -6.159 -0.040 1.00 97.31 113 ALA A N 1
ATOM 862 C CA . ALA A 1 113 ? -15.635 -6.641 -0.666 1.00 97.31 113 ALA A CA 1
ATOM 863 C C . ALA A 1 113 ? -15.785 -8.167 -0.572 1.00 97.31 113 ALA A C 1
ATOM 865 O O . ALA A 1 113 ? -16.880 -8.654 -0.287 1.00 97.31 113 ALA A O 1
ATOM 866 N N . ARG A 1 114 ? -14.695 -8.920 -0.764 1.00 97.19 114 ARG A N 1
ATOM 867 C CA . ARG A 1 114 ? -14.662 -10.386 -0.641 1.00 97.19 114 ARG A CA 1
ATOM 868 C C . ARG A 1 114 ? -15.084 -10.850 0.752 1.00 97.19 114 ARG A C 1
ATOM 870 O O . ARG A 1 114 ? -15.810 -11.832 0.868 1.00 97.19 114 ARG A O 1
ATOM 877 N N . ASP A 1 115 ? -14.662 -10.132 1.787 1.00 97.75 115 ASP A N 1
ATOM 878 C CA . ASP A 1 115 ? -15.018 -10.435 3.176 1.00 97.75 115 ASP A CA 1
ATOM 879 C C . ASP A 1 115 ? -16.426 -9.920 3.553 1.00 97.75 115 ASP A C 1
ATOM 881 O O . ASP A 1 115 ? -16.867 -10.089 4.688 1.00 97.75 115 ASP A O 1
ATOM 885 N N . GLY A 1 116 ? -17.140 -9.276 2.621 1.00 97.31 116 GLY A N 1
ATOM 886 C CA . GLY A 1 116 ? -18.515 -8.808 2.806 1.00 97.31 116 GLY A CA 1
ATOM 887 C C . GLY A 1 116 ? -18.674 -7.585 3.715 1.00 97.31 116 GLY A C 1
ATOM 888 O O . GLY A 1 116 ? -19.810 -7.243 4.049 1.00 97.31 116 GLY A O 1
ATOM 889 N N . ARG A 1 117 ? -17.578 -6.913 4.099 1.00 97.69 117 ARG A N 1
ATOM 890 C CA . ARG A 1 117 ? -17.601 -5.786 5.048 1.00 97.69 117 ARG A CA 1
ATOM 891 C C . ARG A 1 117 ? -18.201 -4.532 4.409 1.00 97.69 117 ARG A C 1
ATOM 893 O O . ARG A 1 117 ? -17.874 -4.176 3.275 1.00 97.69 117 ARG A O 1
ATOM 900 N N . LYS A 1 118 ? -19.082 -3.845 5.138 1.00 97.81 118 LYS A N 1
ATOM 901 C CA . LYS A 1 118 ? -19.802 -2.644 4.680 1.00 97.81 118 LYS A CA 1
ATOM 902 C C . LYS A 1 118 ? -19.259 -1.360 5.277 1.00 97.81 118 LYS A C 1
ATOM 904 O O . LYS A 1 118 ? -19.461 -0.310 4.678 1.00 97.81 118 LYS A O 1
ATOM 909 N N . THR A 1 119 ? -18.547 -1.440 6.393 1.00 98.31 119 THR A N 1
ATOM 910 C CA . THR A 1 119 ? -17.890 -0.296 7.022 1.00 98.31 119 THR A CA 1
ATOM 911 C C . THR A 1 119 ? -16.495 -0.683 7.492 1.00 98.31 119 THR 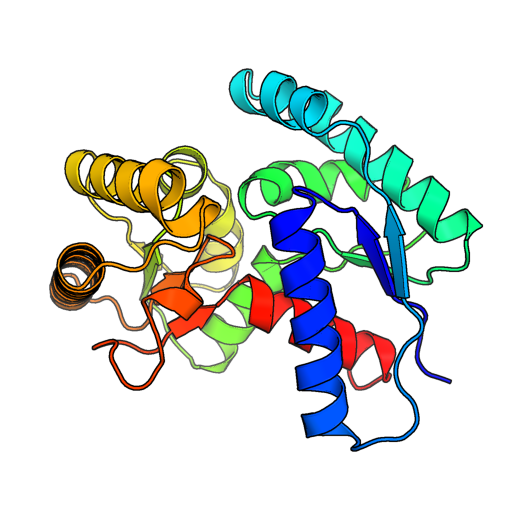A C 1
ATOM 913 O O . THR A 1 119 ? -16.340 -1.611 8.284 1.00 98.31 119 THR A O 1
ATOM 916 N N . VAL A 1 120 ? -15.471 0.041 7.042 1.00 9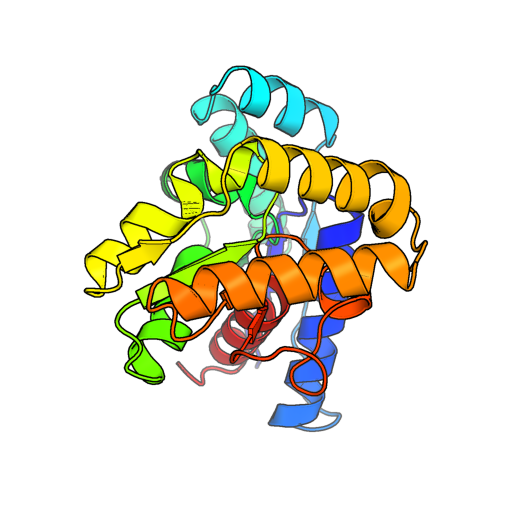8.50 120 VAL A N 1
ATOM 917 C CA . VAL A 1 120 ? -14.083 -0.166 7.478 1.00 98.50 120 VAL A CA 1
ATOM 918 C C . VAL A 1 120 ? -13.446 1.130 7.955 1.00 98.50 120 VAL A C 1
ATOM 920 O O . VAL A 1 120 ? -13.816 2.220 7.531 1.00 98.50 120 VAL A O 1
ATOM 923 N N . GLY A 1 121 ? -12.489 1.003 8.862 1.00 98.00 121 GLY A N 1
ATOM 924 C CA . GLY A 1 121 ? -11.680 2.089 9.390 1.00 98.00 121 GLY A CA 1
ATOM 925 C C . GLY A 1 121 ? -10.407 2.274 8.572 1.00 98.00 121 GLY A C 1
ATOM 926 O O . GLY A 1 121 ? -9.962 1.334 7.919 1.00 98.00 121 GLY A O 1
ATOM 927 N N . LEU A 1 122 ? -9.781 3.443 8.655 1.00 97.75 122 LEU A N 1
ATOM 928 C CA . LEU A 1 122 ? -8.461 3.706 8.078 1.00 97.75 122 LEU A CA 1
ATOM 929 C C . LEU A 1 122 ? -7.512 4.240 9.148 1.00 97.75 122 LEU A C 1
ATOM 931 O O . LEU A 1 122 ? -7.808 5.244 9.784 1.00 97.75 122 LEU A O 1
ATOM 935 N N . LEU A 1 123 ? -6.358 3.600 9.311 1.00 97.06 123 LEU A N 1
ATOM 936 C CA . LEU A 1 123 ? -5.215 4.178 10.011 1.00 97.06 123 LEU A CA 1
ATOM 937 C C . LEU A 1 123 ? -4.132 4.462 8.980 1.00 97.06 123 LEU A C 1
ATOM 939 O O . LEU A 1 123 ? -3.608 3.533 8.371 1.00 97.06 123 LEU A O 1
ATOM 943 N N . ALA A 1 124 ? -3.819 5.730 8.758 1.00 95.75 124 ALA A N 1
ATOM 944 C CA . ALA A 1 124 ? -2.815 6.169 7.801 1.00 95.75 124 ALA A CA 1
ATOM 945 C C . ALA A 1 124 ? -2.267 7.534 8.218 1.00 95.75 124 ALA A C 1
ATOM 947 O O . ALA A 1 124 ? -2.743 8.127 9.189 1.00 95.75 124 ALA A O 1
ATOM 948 N N . THR A 1 125 ? -1.302 8.052 7.460 1.00 93.56 125 THR A N 1
ATOM 949 C CA . THR A 1 125 ? -0.849 9.432 7.657 1.00 93.56 125 THR A CA 1
ATOM 950 C C . THR A 1 125 ? -1.994 10.425 7.457 1.00 93.56 125 THR A C 1
ATOM 952 O O . THR A 1 125 ? -2.957 10.116 6.746 1.00 93.56 125 THR A O 1
ATOM 955 N N . SER A 1 126 ? -1.922 11.631 8.028 1.00 93.31 126 SER A N 1
ATOM 956 C CA . SER A 1 126 ? -3.022 12.610 7.920 1.00 93.31 126 SER A CA 1
ATOM 957 C C . SER A 1 126 ? -3.368 12.950 6.467 1.00 93.31 126 SER A C 1
ATOM 959 O O . SER A 1 126 ? -4.542 13.086 6.125 1.00 93.31 126 SER A O 1
ATOM 961 N N . LEU A 1 127 ? -2.364 13.010 5.582 1.00 91.44 127 LEU A N 1
ATOM 962 C CA . LEU A 1 127 ? -2.564 13.259 4.148 1.00 91.44 127 LEU A CA 1
ATOM 963 C C . LEU A 1 127 ? -3.405 12.170 3.470 1.00 91.44 127 LEU A C 1
ATOM 965 O O . LEU A 1 127 ? -4.223 12.472 2.605 1.00 91.44 127 LEU A O 1
ATOM 969 N N . VAL A 1 128 ? -3.216 10.909 3.857 1.00 94.56 128 VAL A N 1
ATOM 970 C CA . VAL A 1 128 ? -3.990 9.779 3.325 1.00 94.56 128 VAL A CA 1
ATOM 971 C C . VAL A 1 128 ? -5.354 9.691 4.010 1.00 94.56 128 VAL A C 1
ATOM 973 O O . VAL A 1 128 ? -6.354 9.437 3.344 1.00 94.56 128 VAL A O 1
ATOM 976 N N . THR A 1 129 ? -5.400 9.934 5.321 1.00 94.81 129 THR A N 1
ATOM 977 C CA . THR A 1 129 ? -6.610 9.867 6.152 1.00 94.81 129 THR A CA 1
ATOM 978 C C . THR A 1 129 ? -7.657 10.895 5.729 1.00 94.81 129 THR A C 1
ATOM 980 O O . THR A 1 129 ? -8.828 10.550 5.601 1.00 94.81 129 THR A O 1
ATOM 983 N N . PHE A 1 130 ? -7.248 12.141 5.477 1.00 91.94 130 PHE A N 1
ATOM 984 C CA . PHE A 1 130 ? -8.154 13.220 5.061 1.00 91.94 130 PHE A CA 1
ATOM 985 C C . PHE A 1 130 ? -8.172 13.456 3.545 1.00 91.94 130 PHE A C 1
ATOM 987 O O . PHE A 1 130 ? -8.904 14.317 3.059 1.00 91.94 130 PHE A O 1
ATOM 994 N N . GLY A 1 131 ? -7.371 12.695 2.798 1.00 89.06 131 GLY A N 1
ATOM 995 C CA . GLY A 1 131 ? -7.399 12.658 1.342 1.00 89.06 131 GLY A CA 1
ATOM 996 C C . GLY A 1 131 ? -8.457 11.699 0.790 1.00 89.06 131 GLY A C 1
ATOM 997 O O . GLY A 1 131 ? -9.220 11.064 1.514 1.00 89.06 131 GLY A O 1
ATOM 998 N N . SER A 1 132 ? -8.478 11.556 -0.534 1.00 88.06 132 SER A N 1
ATOM 999 C CA . SER A 1 132 ? -9.432 10.698 -1.250 1.00 88.06 132 SER A CA 1
ATOM 1000 C C . SER A 1 132 ? -8.903 9.296 -1.573 1.00 88.06 132 SER A C 1
ATOM 1002 O O . SER A 1 132 ? -9.610 8.537 -2.235 1.00 88.06 132 SER A O 1
ATOM 1004 N N . THR A 1 133 ? -7.693 8.940 -1.113 1.00 92.88 133 THR A N 1
ATOM 1005 C CA . THR A 1 133 ? -6.959 7.717 -1.498 1.00 92.88 133 THR A CA 1
ATOM 1006 C C . THR A 1 133 ? -7.848 6.472 -1.514 1.00 92.88 133 THR A C 1
ATOM 1008 O O . THR A 1 133 ? -7.961 5.797 -2.532 1.00 92.88 133 THR A O 1
ATOM 1011 N N . TYR A 1 134 ? -8.499 6.167 -0.389 1.00 94.50 134 TYR A N 1
ATOM 1012 C CA . TYR A 1 134 ? -9.298 4.947 -0.233 1.00 94.50 134 TYR A CA 1
ATOM 1013 C C . TYR A 1 134 ? -10.801 5.173 -0.401 1.00 94.50 134 TYR A C 1
ATOM 1015 O O . TYR A 1 134 ? -11.523 4.239 -0.757 1.00 94.50 134 TYR A O 1
ATOM 1023 N N . GLN A 1 135 ? -11.276 6.398 -0.157 1.00 91.31 135 GLN A N 1
ATOM 1024 C CA . GLN A 1 135 ? -12.702 6.715 -0.066 1.00 91.31 135 GLN A CA 1
ATOM 1025 C C . GLN A 1 135 ? -13.461 6.312 -1.336 1.00 91.31 135 GLN A C 1
ATOM 1027 O O . GLN A 1 135 ? -14.488 5.638 -1.254 1.00 91.31 135 GLN A O 1
ATOM 1032 N N . THR A 1 136 ? -12.939 6.676 -2.509 1.00 89.38 136 THR A N 1
ATOM 1033 C CA . THR A 1 136 ? -13.596 6.395 -3.793 1.00 89.38 136 THR A CA 1
ATOM 1034 C C . THR A 1 136 ? -13.630 4.896 -4.098 1.00 89.38 136 THR A C 1
ATOM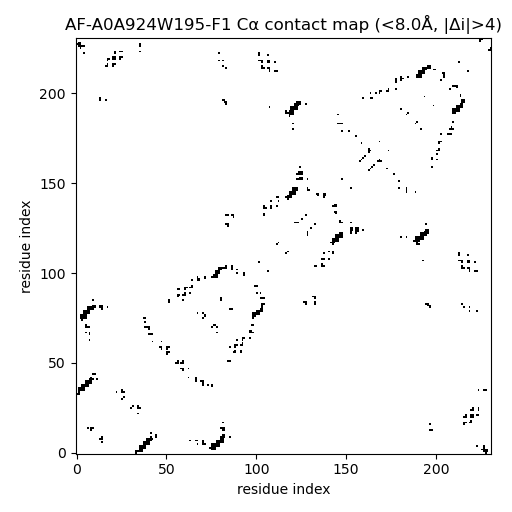 1036 O O . THR A 1 136 ? -14.693 4.357 -4.399 1.00 89.38 136 THR A O 1
ATOM 1039 N N . HIS A 1 137 ? -12.498 4.196 -3.966 1.00 92.31 137 HIS A N 1
ATOM 1040 C CA . HIS A 1 137 ? -12.385 2.773 -4.322 1.00 92.31 137 HIS A CA 1
ATOM 1041 C C . HIS A 1 137 ? -13.215 1.855 -3.414 1.00 92.31 137 HIS A C 1
ATOM 1043 O O . HIS A 1 137 ? -13.791 0.871 -3.891 1.00 92.31 137 HIS A O 1
ATOM 1049 N N . LEU A 1 138 ? -13.302 2.179 -2.119 1.00 96.06 138 LEU A N 1
ATOM 1050 C CA . LEU A 1 138 ? -14.166 1.477 -1.167 1.00 96.06 138 LEU A CA 1
ATOM 1051 C C . LEU A 1 138 ? -15.642 1.819 -1.399 1.00 96.06 138 LEU A C 1
ATOM 1053 O O . LEU A 1 138 ? -16.481 0.917 -1.457 1.00 96.06 138 LEU A O 1
ATOM 1057 N N . GLY A 1 139 ? -15.954 3.100 -1.621 1.00 94.75 139 GLY A N 1
ATOM 1058 C CA . GLY A 1 139 ? -17.314 3.568 -1.886 1.00 94.75 139 GLY A CA 1
ATOM 1059 C C . GLY A 1 139 ? -17.930 2.938 -3.137 1.00 94.75 139 GLY A C 1
ATOM 1060 O O . GLY A 1 139 ? -19.075 2.491 -3.097 1.00 94.75 139 GLY A O 1
ATOM 1061 N N . MET A 1 140 ? -17.152 2.795 -4.217 1.00 93.38 140 MET A N 1
ATOM 1062 C CA . MET A 1 140 ? -17.577 2.100 -5.442 1.00 93.38 140 MET A CA 1
ATOM 1063 C C . MET A 1 140 ? -17.963 0.632 -5.210 1.00 93.38 140 MET A C 1
ATOM 1065 O O . MET A 1 140 ? -18.752 0.079 -5.972 1.00 93.38 140 MET A O 1
ATOM 1069 N N . ARG A 1 141 ? -17.445 0.002 -4.148 1.00 95.56 141 ARG A N 1
ATOM 1070 C CA . ARG A 1 141 ? -17.772 -1.376 -3.745 1.00 95.56 141 ARG A CA 1
ATOM 1071 C C . ARG A 1 141 ? -18.819 -1.433 -2.621 1.00 95.56 141 ARG A C 1
ATOM 1073 O O . ARG A 1 141 ? -19.049 -2.490 -2.035 1.00 95.56 141 ARG A O 1
ATOM 1080 N N . GLY A 1 142 ? -19.482 -0.311 -2.332 1.00 95.31 142 GLY A N 1
ATOM 1081 C CA . GLY A 1 142 ? -20.522 -0.212 -1.308 1.00 95.31 142 GLY A CA 1
ATOM 1082 C C . GLY A 1 142 ? -19.986 -0.315 0.120 1.00 95.31 142 GLY A C 1
ATOM 1083 O O . GLY A 1 142 ? -20.707 -0.796 0.995 1.00 95.31 142 GLY A O 1
ATOM 1084 N N . CYS A 1 143 ? -18.732 0.090 0.343 1.00 97.69 143 CYS A N 1
ATOM 1085 C CA . CYS A 1 143 ? -18.101 0.120 1.655 1.00 97.69 143 CYS A CA 1
ATOM 1086 C C . CYS A 1 143 ? -17.900 1.567 2.130 1.00 97.69 143 CYS A C 1
ATOM 1088 O O . CYS A 1 143 ? -17.336 2.399 1.418 1.00 97.69 143 CYS A O 1
ATOM 1090 N N . HIS A 1 144 ? -18.372 1.871 3.336 1.00 97.19 144 HIS A N 1
ATOM 1091 C CA . HIS A 1 144 ? -18.182 3.152 3.997 1.00 97.19 144 HIS A CA 1
ATOM 1092 C C . HIS A 1 144 ? -16.832 3.196 4.721 1.00 97.19 144 HIS A C 1
ATOM 1094 O O . HIS A 1 144 ? -16.445 2.238 5.391 1.00 97.19 144 HIS A O 1
ATOM 1100 N N . LEU A 1 145 ? -16.130 4.323 4.606 1.00 97.50 145 LEU A N 1
ATOM 1101 C CA . LEU A 1 145 ? -14.838 4.539 5.248 1.00 97.50 145 LEU A CA 1
ATOM 1102 C C . LEU A 1 145 ? -15.001 5.427 6.484 1.00 97.50 145 LEU A C 1
ATOM 1104 O O . LEU A 1 145 ? -15.442 6.570 6.377 1.00 97.50 145 LEU A O 1
ATOM 1108 N N . LEU A 1 146 ? -14.606 4.908 7.643 1.00 97.62 146 LEU A N 1
ATOM 1109 C CA . LEU A 1 146 ? -14.474 5.663 8.881 1.00 97.62 146 LEU A CA 1
ATOM 1110 C C . LEU A 1 146 ? -13.015 6.054 9.097 1.00 97.62 146 LEU A C 1
ATOM 1112 O O . LEU A 1 146 ? -12.104 5.245 8.940 1.00 97.62 146 LEU A O 1
ATOM 1116 N N . VAL A 1 147 ? -12.803 7.292 9.521 1.00 97.06 147 VAL A N 1
ATOM 1117 C CA . VAL A 1 147 ? -11.474 7.813 9.850 1.00 97.06 147 VAL A CA 1
ATOM 1118 C C . VAL A 1 147 ? -11.408 8.251 11.318 1.00 97.06 147 VAL A C 1
ATOM 1120 O O . VAL A 1 147 ? -12.457 8.588 11.899 1.00 97.06 147 VAL A O 1
ATOM 1123 N N . PRO A 1 148 ? -10.212 8.209 11.937 1.00 96.75 148 PRO A N 1
ATOM 1124 C CA . PRO A 1 148 ? -9.933 8.862 13.210 1.00 96.75 148 PRO A CA 1
ATOM 1125 C C . PRO A 1 148 ? -10.232 10.363 13.149 1.00 96.75 148 PRO A C 1
ATOM 1127 O O . PRO A 1 148 ? -10.342 10.943 12.065 1.00 96.75 148 PRO A O 1
ATOM 1130 N N . ASP A 1 149 ? -10.386 10.994 14.310 1.00 96.44 149 ASP A N 1
ATOM 1131 C CA . ASP A 1 149 ? -10.467 12.455 14.363 1.00 96.44 149 ASP A CA 1
ATOM 1132 C C . ASP A 1 149 ? -9.099 13.124 14.104 1.00 96.44 149 ASP A C 1
ATOM 1134 O O . ASP A 1 149 ? -8.074 12.460 13.941 1.00 96.44 149 ASP A O 1
ATOM 1138 N N . GLN A 1 150 ? -9.085 14.458 14.035 1.00 96.25 150 GLN A N 1
ATOM 1139 C CA . GLN A 1 150 ? -7.875 15.236 13.749 1.00 96.25 150 GLN A CA 1
ATOM 1140 C C . GLN A 1 150 ? -6.749 14.983 14.764 1.00 96.25 150 GLN A C 1
ATOM 1142 O O . GLN A 1 150 ? -5.601 14.798 14.368 1.00 96.25 150 GLN A O 1
ATOM 1147 N N . ALA A 1 151 ? -7.068 14.945 16.060 1.00 96.88 151 ALA A N 1
ATOM 1148 C CA . ALA A 1 151 ? -6.065 14.745 17.103 1.00 96.88 151 ALA A CA 1
ATOM 1149 C C . ALA A 1 151 ? -5.509 13.314 17.066 1.00 96.88 151 ALA A C 1
ATOM 1151 O O . ALA A 1 151 ? -4.323 13.089 17.313 1.00 96.88 151 ALA A O 1
ATOM 1152 N N . GLU A 1 152 ? -6.358 12.343 16.730 1.00 97.19 152 GLU A N 1
ATOM 1153 C CA . GLU A 1 152 ? -5.949 10.958 16.528 1.00 97.19 152 GLU A CA 1
ATOM 1154 C C . GLU A 1 152 ? -5.050 10.787 15.304 1.00 97.19 152 GLU A C 1
ATOM 1156 O O . GLU A 1 152 ? -4.031 10.102 15.394 1.00 97.19 152 GLU A O 1
ATOM 1161 N N . ALA A 1 153 ? -5.380 11.433 14.185 1.00 96.25 153 ALA A N 1
ATOM 1162 C CA . ALA A 1 153 ? -4.561 11.413 12.976 1.00 96.25 153 ALA A CA 1
ATOM 1163 C C . ALA A 1 153 ? -3.172 12.040 13.205 1.00 96.25 153 ALA A C 1
ATOM 1165 O O . ALA A 1 153 ? -2.166 11.456 12.809 1.00 96.25 153 ALA A O 1
ATOM 1166 N N . GLU A 1 154 ? -3.089 13.164 13.924 1.00 96.25 154 GLU A N 1
ATOM 1167 C CA . GLU A 1 154 ? -1.816 13.815 14.277 1.00 96.25 154 GLU A CA 1
ATOM 1168 C C . GLU A 1 154 ? -0.933 12.944 15.187 1.00 96.25 154 GLU A C 1
ATOM 1170 O O . GLU A 1 154 ? 0.293 12.880 15.029 1.00 96.25 154 GLU A O 1
ATOM 1175 N N . ALA A 1 155 ? -1.544 12.234 16.137 1.00 96.69 155 ALA A N 1
ATOM 1176 C CA . ALA A 1 155 ? -0.827 11.287 16.982 1.00 96.69 155 ALA A CA 1
ATOM 1177 C C . ALA A 1 155 ? -0.330 10.073 16.182 1.00 96.69 155 ALA A C 1
ATOM 1179 O O . ALA A 1 155 ? 0.801 9.629 16.385 1.00 96.69 155 ALA A O 1
ATOM 1180 N N . ILE A 1 156 ? -1.139 9.562 15.246 1.00 96.25 156 ILE A N 1
ATOM 1181 C CA . ILE A 1 156 ? -0.737 8.490 14.325 1.00 96.25 156 ILE A CA 1
ATOM 1182 C C . ILE A 1 156 ? 0.439 8.946 13.453 1.00 96.25 156 ILE A C 1
ATOM 1184 O O . ILE A 1 156 ? 1.425 8.218 13.364 1.00 96.25 156 ILE A O 1
ATOM 1188 N N . ASP A 1 157 ? 0.392 10.152 12.880 1.00 95.19 157 ASP A N 1
ATOM 1189 C CA . ASP A 1 157 ? 1.516 10.736 12.133 1.00 95.19 157 ASP A CA 1
ATOM 1190 C C . ASP A 1 157 ? 2.784 10.791 12.984 1.00 95.19 157 ASP A C 1
ATOM 1192 O O . ASP A 1 157 ? 3.854 10.376 12.541 1.00 95.19 157 ASP A O 1
ATOM 1196 N N . THR A 1 158 ? 2.668 11.261 14.228 1.00 95.38 158 THR A N 1
ATOM 1197 C CA . THR A 1 158 ? 3.807 11.335 15.149 1.00 95.38 158 THR A CA 1
ATOM 1198 C C . THR A 1 158 ? 4.414 9.952 15.386 1.00 95.38 158 THR A C 1
ATOM 1200 O O . THR A 1 158 ? 5.630 9.801 15.294 1.00 95.38 158 THR A O 1
ATOM 1203 N N . ILE A 1 159 ? 3.587 8.931 15.631 1.00 95.19 159 ILE A N 1
ATOM 1204 C CA . ILE A 1 159 ? 4.043 7.542 15.798 1.00 95.19 159 ILE A CA 1
ATOM 1205 C C . ILE A 1 159 ? 4.748 7.048 14.527 1.00 95.19 159 ILE A C 1
ATOM 1207 O O . ILE A 1 159 ? 5.838 6.480 14.608 1.00 95.19 159 ILE A O 1
ATOM 1211 N N . ILE A 1 160 ? 4.159 7.276 13.350 1.00 91.62 160 ILE A N 1
ATOM 1212 C CA . ILE A 1 160 ? 4.731 6.835 12.073 1.00 91.62 160 ILE A CA 1
ATOM 1213 C C . ILE A 1 160 ? 6.098 7.493 11.854 1.00 91.62 1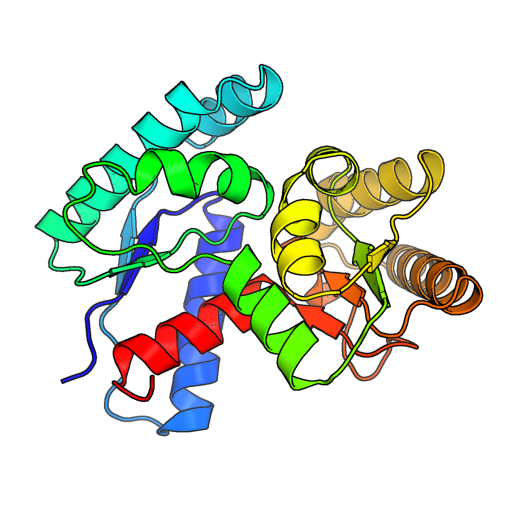60 ILE A C 1
ATOM 1215 O O . ILE A 1 160 ? 7.098 6.790 11.718 1.00 91.62 160 ILE A O 1
ATOM 1219 N N . PHE A 1 161 ? 6.162 8.826 11.871 1.00 89.69 161 PHE A N 1
ATOM 1220 C CA . PHE A 1 161 ? 7.351 9.579 11.466 1.00 89.69 161 PHE A CA 1
ATOM 1221 C C . PHE A 1 161 ? 8.448 9.677 12.530 1.00 89.69 161 PHE A C 1
ATOM 1223 O O . PHE A 1 161 ? 9.604 9.864 12.167 1.00 89.69 161 PHE A O 1
ATOM 1230 N N . GLN A 1 162 ? 8.127 9.587 13.823 1.00 91.06 162 GLN A N 1
ATOM 1231 C CA . GLN A 1 162 ? 9.136 9.677 14.891 1.00 91.06 162 GLN A CA 1
ATOM 1232 C C . GLN A 1 162 ? 9.590 8.309 15.403 1.00 91.06 162 GLN A C 1
ATOM 1234 O O . GLN A 1 162 ? 10.629 8.221 16.059 1.00 91.06 162 GLN A O 1
ATOM 1239 N N . GLU A 1 163 ? 8.834 7.241 15.131 1.00 90.06 163 GLU A N 1
ATOM 1240 C CA . GLU A 1 163 ? 9.138 5.907 15.651 1.00 90.06 163 GLU A CA 1
ATOM 1241 C C . GLU A 1 163 ? 9.267 4.877 14.528 1.00 90.06 163 GLU A C 1
ATOM 1243 O O . GLU A 1 163 ? 10.348 4.322 14.313 1.00 90.06 163 GLU A O 1
ATOM 1248 N N . LEU A 1 164 ? 8.185 4.637 13.786 1.00 86.25 164 LEU A N 1
ATOM 1249 C CA . LEU A 1 164 ? 8.096 3.476 12.901 1.00 86.25 164 LEU A CA 1
ATOM 1250 C C . LEU A 1 164 ? 9.029 3.546 11.696 1.00 86.25 164 LEU A C 1
ATOM 1252 O O . LEU A 1 164 ? 9.677 2.546 11.389 1.00 86.25 164 LEU A O 1
ATOM 1256 N N . VAL A 1 165 ? 9.179 4.718 11.073 1.00 81.50 165 VAL A N 1
ATOM 1257 C CA . VAL A 1 165 ? 10.141 4.926 9.971 1.00 81.50 165 VAL A CA 1
ATOM 1258 C C . VAL A 1 165 ? 11.599 4.702 10.395 1.00 81.50 165 VAL A C 1
ATOM 1260 O O . VAL A 1 165 ? 12.476 4.529 9.554 1.00 81.50 165 VAL A O 1
ATOM 1263 N N . HIS A 1 166 ? 11.874 4.685 11.702 1.00 78.88 166 HIS A N 1
ATOM 1264 C CA . HIS A 1 166 ? 13.184 4.389 12.282 1.00 78.88 166 HIS A CA 1
ATOM 1265 C C . HIS A 1 166 ? 13.259 2.979 12.893 1.00 78.88 166 HIS A C 1
ATOM 1267 O O . HIS A 1 166 ? 14.228 2.653 13.579 1.00 78.88 166 HIS A O 1
ATOM 1273 N N . GLY A 1 167 ? 12.239 2.140 12.678 1.00 79.25 167 GLY A N 1
ATOM 1274 C CA . GLY A 1 167 ? 12.148 0.791 13.240 1.00 79.25 167 GLY A CA 1
ATOM 1275 C C . GLY A 1 167 ? 11.944 0.754 14.759 1.00 79.25 167 GLY A C 1
ATOM 1276 O O . GLY A 1 167 ? 12.133 -0.294 15.378 1.00 79.25 167 GLY A O 1
ATOM 1277 N N . VAL A 1 168 ? 11.576 1.878 15.382 1.00 86.94 168 VAL A N 1
ATOM 1278 C CA . VAL A 1 168 ? 11.335 1.965 16.825 1.00 86.94 168 VAL A CA 1
ATOM 1279 C C . VAL A 1 168 ? 9.897 1.548 17.115 1.00 86.94 168 VAL A C 1
ATOM 1281 O O . VAL A 1 168 ? 8.953 2.114 16.577 1.00 86.94 168 VAL A O 1
ATOM 1284 N N . VAL A 1 169 ? 9.722 0.560 17.994 1.00 89.69 169 VAL A N 1
ATOM 1285 C CA . VAL A 1 169 ? 8.412 -0.000 18.354 1.00 89.69 169 VAL A CA 1
ATOM 1286 C C . VAL A 1 169 ? 8.173 0.210 19.845 1.00 89.69 169 VAL A C 1
ATOM 1288 O O . VAL A 1 169 ? 8.893 -0.350 20.671 1.00 89.69 169 VAL A O 1
ATOM 1291 N N . ARG A 1 170 ? 7.154 1.003 20.198 1.00 93.75 170 ARG A N 1
ATOM 1292 C CA . ARG A 1 170 ? 6.774 1.279 21.593 1.00 93.75 170 ARG A CA 1
ATOM 1293 C C . ARG A 1 170 ? 5.433 0.651 21.962 1.00 93.75 170 ARG A C 1
ATOM 1295 O O . ARG A 1 170 ? 4.481 0.651 21.177 1.00 93.75 170 ARG A O 1
ATOM 1302 N N . SER A 1 171 ? 5.344 0.134 23.184 1.00 94.38 171 SER A N 1
ATOM 1303 C CA . SER A 1 171 ? 4.113 -0.431 23.755 1.00 94.38 171 SER A CA 1
ATOM 1304 C C . SER A 1 171 ? 2.980 0.591 23.854 1.00 94.38 171 SER A C 1
ATOM 1306 O O . SER A 1 171 ? 1.812 0.261 23.654 1.00 94.38 171 SER A O 1
ATOM 1308 N N . GLU A 1 172 ? 3.326 1.839 24.139 1.00 96.44 172 GLU A N 1
ATOM 1309 C CA . GLU A 1 172 ? 2.431 2.976 24.294 1.00 96.44 172 GLU A CA 1
ATOM 1310 C C . GLU A 1 172 ? 1.796 3.322 22.949 1.00 96.44 172 GLU A C 1
ATOM 1312 O O . GLU A 1 172 ? 0.575 3.422 22.857 1.00 96.44 172 GLU A O 1
ATOM 1317 N N . SER A 1 173 ? 2.605 3.378 21.891 1.00 96.38 173 SER A N 1
ATOM 1318 C CA . SER A 1 173 ? 2.156 3.583 20.512 1.00 96.38 173 SER A CA 1
ATOM 1319 C C . SER A 1 173 ? 1.248 2.447 20.046 1.00 96.38 173 SER A C 1
ATOM 1321 O O . SER A 1 173 ? 0.192 2.695 19.469 1.00 96.38 173 SER A O 1
ATOM 1323 N N . ARG A 1 174 ? 1.577 1.190 20.383 1.00 95.44 174 ARG A N 1
ATOM 1324 C CA . ARG A 1 174 ? 0.680 0.048 20.129 1.00 95.44 174 ARG A CA 1
ATOM 1325 C C . ARG A 1 174 ? -0.666 0.227 20.825 1.00 95.44 174 ARG A C 1
ATOM 1327 O O . ARG A 1 174 ? -1.711 0.061 20.203 1.00 95.44 174 ARG A O 1
ATOM 1334 N N . THR A 1 175 ? -0.632 0.549 22.114 1.00 96.31 175 THR A N 1
ATOM 1335 C CA . THR A 1 175 ? -1.835 0.737 22.933 1.00 96.31 175 THR A CA 1
ATOM 1336 C C . THR A 1 175 ? -2.691 1.871 22.380 1.00 96.31 175 THR A C 1
ATOM 1338 O O . THR A 1 175 ? -3.910 1.737 22.295 1.00 96.31 175 THR A O 1
ATOM 1341 N N . TYR A 1 176 ? -2.056 2.959 21.944 1.00 97.25 176 TYR A N 1
ATOM 1342 C CA . TYR A 1 176 ? -2.724 4.080 21.301 1.00 97.25 176 TYR A CA 1
ATOM 1343 C C . TYR A 1 176 ? -3.465 3.642 20.034 1.00 97.25 176 TYR A C 1
ATOM 1345 O O . TYR A 1 176 ? -4.674 3.841 19.942 1.00 97.25 176 TYR A O 1
ATOM 1353 N N . LEU A 1 177 ? -2.777 2.968 19.105 1.00 96.75 177 LEU A N 1
ATOM 1354 C CA . LEU A 1 177 ? -3.388 2.489 17.862 1.00 96.75 177 LEU A CA 1
ATOM 1355 C C . LEU A 1 177 ? -4.547 1.519 18.127 1.00 96.75 177 LEU A C 1
ATOM 1357 O O . LEU A 1 177 ? -5.614 1.674 17.540 1.00 96.75 177 LEU A O 1
ATOM 1361 N N . ILE A 1 178 ? -4.387 0.565 19.051 1.00 96.94 178 ILE A N 1
ATOM 1362 C CA . ILE A 1 178 ? -5.460 -0.366 19.439 1.00 96.94 178 ILE A CA 1
ATOM 1363 C C . ILE A 1 178 ? -6.670 0.392 20.003 1.00 96.94 178 ILE A C 1
ATOM 1365 O O . ILE A 1 178 ? -7.811 0.082 19.655 1.00 96.94 178 ILE A O 1
ATOM 1369 N N . ASN A 1 179 ? -6.449 1.410 20.837 1.00 97.31 179 ASN A N 1
ATOM 1370 C CA . ASN A 1 179 ? -7.529 2.242 21.367 1.00 97.31 179 ASN A CA 1
ATOM 1371 C C . ASN A 1 179 ? -8.249 3.023 20.262 1.00 97.31 179 ASN A C 1
ATOM 1373 O O . ASN A 1 179 ? -9.477 3.112 20.291 1.00 97.31 179 ASN A O 1
ATOM 1377 N N . THR A 1 180 ? -7.525 3.529 19.264 1.00 97.69 180 THR A N 1
ATOM 1378 C CA . THR A 1 180 ? -8.133 4.160 18.085 1.00 97.69 180 THR A CA 1
ATOM 1379 C C . THR A 1 180 ? -8.983 3.160 17.295 1.00 97.69 180 THR A C 1
ATOM 1381 O O . THR A 1 180 ? -10.121 3.471 16.941 1.00 97.69 180 THR A O 1
ATOM 1384 N N . ILE A 1 181 ? -8.515 1.919 17.099 1.00 97.62 181 ILE A N 1
ATOM 1385 C CA . ILE A 1 181 ? -9.312 0.861 16.447 1.00 97.62 181 ILE A CA 1
ATOM 1386 C C . ILE A 1 181 ? -10.571 0.544 17.266 1.00 97.62 181 ILE A C 1
ATOM 1388 O O . ILE A 1 181 ? -11.651 0.421 16.693 1.00 97.62 181 ILE A O 1
ATOM 1392 N N . ASN A 1 182 ? -10.481 0.473 18.597 1.00 97.94 182 ASN A N 1
ATOM 1393 C CA . ASN A 1 182 ? -11.647 0.263 19.464 1.00 97.94 182 ASN A CA 1
ATOM 1394 C C . ASN A 1 182 ? -12.684 1.389 19.336 1.00 97.94 182 ASN A C 1
ATOM 1396 O O . ASN A 1 182 ? -13.884 1.120 19.287 1.00 97.94 182 ASN A O 1
ATOM 1400 N N . LYS A 1 183 ? -12.248 2.649 19.235 1.00 98.00 183 LYS A N 1
ATOM 1401 C CA . LYS A 1 183 ? -13.155 3.785 19.001 1.00 98.00 183 LYS A CA 1
ATOM 1402 C C . LYS A 1 183 ? -13.826 3.715 17.629 1.00 98.00 183 LYS A C 1
ATOM 1404 O O . LYS A 1 183 ? -15.015 4.006 17.520 1.00 98.00 183 LYS A O 1
ATOM 1409 N N . LEU A 1 184 ? -13.096 3.298 16.591 1.00 98.00 184 LEU A N 1
ATOM 1410 C CA . LEU A 1 184 ? -13.676 3.041 15.269 1.00 98.00 184 LEU A CA 1
ATOM 1411 C C . LEU A 1 184 ? -14.684 1.882 15.328 1.00 98.00 184 LEU A C 1
ATOM 1413 O O . LEU A 1 184 ? -15.782 2.005 14.790 1.00 98.00 184 LEU A O 1
ATOM 1417 N N . CYS A 1 185 ? -14.359 0.794 16.030 1.00 97.50 185 CYS A N 1
ATOM 1418 C CA . CYS A 1 185 ? -15.257 -0.341 16.271 1.00 97.50 185 CYS A CA 1
ATOM 1419 C C . CYS A 1 185 ? -16.569 0.111 16.932 1.00 97.50 185 CYS A C 1
ATOM 1421 O O . CYS A 1 185 ? -17.652 -0.196 16.438 1.00 97.50 185 CYS A O 1
ATOM 1423 N N . ALA A 1 186 ? -16.490 0.954 17.967 1.00 97.81 186 ALA A N 1
ATOM 1424 C CA . ALA A 1 186 ? -17.662 1.527 18.633 1.00 97.81 186 ALA A CA 1
ATOM 1425 C C . ALA A 1 186 ? -18.549 2.388 17.707 1.00 97.81 186 ALA A C 1
ATOM 1427 O O . ALA A 1 186 ? -19.720 2.609 18.008 1.00 97.81 186 ALA A O 1
ATOM 1428 N N . ARG A 1 187 ? -18.014 2.854 16.570 1.00 97.62 187 ARG A N 1
ATOM 1429 C CA . ARG A 1 187 ? -18.735 3.600 15.523 1.00 97.62 187 ARG A CA 1
ATOM 1430 C C . ARG A 1 187 ? -19.277 2.701 14.398 1.00 97.62 187 ARG A C 1
ATOM 1432 O O . ARG A 1 187 ? -19.768 3.224 13.403 1.00 97.62 187 ARG A O 1
ATOM 1439 N N . GLY A 1 188 ? -19.204 1.376 14.545 1.00 97.06 188 GLY A N 1
ATOM 1440 C CA . GLY A 1 188 ? -19.715 0.401 13.572 1.00 97.06 188 GLY A CA 1
ATOM 1441 C C . GLY A 1 188 ? -18.687 -0.087 12.547 1.00 97.06 188 GLY A C 1
ATOM 1442 O O . GLY A 1 188 ? -19.069 -0.651 11.529 1.00 97.06 188 GLY A O 1
ATOM 1443 N N . CYS A 1 189 ? -17.394 0.137 12.787 1.00 97.50 189 CYS A N 1
ATOM 1444 C CA . CYS A 1 189 ? -16.313 -0.388 11.955 1.00 97.50 189 CYS A CA 1
ATOM 1445 C C . CYS A 1 189 ? -16.189 -1.921 12.074 1.00 97.50 189 CYS A C 1
ATOM 1447 O O . CYS A 1 189 ? -16.113 -2.446 13.182 1.00 97.50 189 CYS A O 1
ATOM 1449 N N . GLU A 1 190 ? -16.104 -2.629 10.944 1.00 98.19 190 GLU A N 1
ATOM 1450 C CA . GLU A 1 190 ? -16.059 -4.103 10.866 1.00 98.19 190 GLU A CA 1
ATOM 1451 C C . GLU A 1 190 ? -14.657 -4.654 10.531 1.00 98.19 190 GLU A C 1
ATOM 1453 O O . GLU A 1 190 ? -14.429 -5.865 10.542 1.00 98.19 190 GLU A O 1
ATOM 1458 N N . GLY A 1 191 ? -13.715 -3.772 10.194 1.00 98.00 191 GLY A N 1
ATOM 1459 C CA . GLY A 1 191 ? -12.336 -4.084 9.814 1.00 98.00 191 GLY A CA 1
ATOM 1460 C C . GLY A 1 191 ? -11.528 -2.803 9.614 1.00 98.00 191 GLY A C 1
ATOM 1461 O O . GLY A 1 191 ? -12.110 -1.752 9.374 1.00 98.00 191 GLY A O 1
ATOM 1462 N N . VAL A 1 192 ? -10.202 -2.852 9.707 1.00 97.88 192 VAL A N 1
ATOM 1463 C CA . VAL A 1 192 ? -9.345 -1.660 9.607 1.00 97.88 192 VAL A CA 1
ATOM 1464 C C . VAL A 1 192 ? -8.301 -1.805 8.506 1.00 97.88 192 VAL A C 1
ATOM 1466 O O . VAL A 1 192 ? -7.571 -2.791 8.456 1.00 97.88 192 VAL A O 1
ATOM 1469 N N . VAL A 1 193 ? -8.229 -0.815 7.621 1.00 97.69 193 VAL A N 1
ATOM 1470 C CA . VAL A 1 193 ? -7.169 -0.661 6.626 1.00 97.69 193 VAL A CA 1
ATOM 1471 C C . VAL A 1 193 ? -5.968 0.004 7.283 1.00 97.69 193 VAL A C 1
ATOM 1473 O O . VAL A 1 193 ? -6.093 1.067 7.893 1.00 97.69 193 VAL A O 1
ATOM 1476 N N . LEU A 1 194 ? -4.801 -0.616 7.138 1.00 96.31 194 LEU A N 1
ATOM 1477 C CA . LEU A 1 194 ? -3.525 -0.038 7.536 1.00 96.31 194 LEU A CA 1
ATOM 1478 C C . LEU A 1 194 ? -2.889 0.596 6.302 1.00 96.31 194 LEU A C 1
ATOM 1480 O O . LEU A 1 194 ? -2.333 -0.095 5.454 1.00 96.31 194 LEU A O 1
ATOM 1484 N N . GLY A 1 195 ? -3.031 1.913 6.187 1.00 94.62 195 GLY A N 1
ATOM 1485 C CA . GLY A 1 195 ? -2.591 2.718 5.051 1.00 94.62 195 GLY A CA 1
ATOM 1486 C C . GLY A 1 195 ? -1.181 3.288 5.209 1.00 94.62 195 GLY A C 1
ATOM 1487 O O . GLY A 1 195 ? -0.937 4.427 4.816 1.00 94.62 195 GLY A O 1
ATOM 1488 N N . TYR A 1 196 ? -0.270 2.525 5.814 1.00 89.81 196 TYR A N 1
ATOM 1489 C CA . TYR A 1 196 ? 1.150 2.854 5.962 1.00 89.81 196 TYR A CA 1
ATOM 1490 C C . TYR A 1 196 ? 1.975 1.562 6.038 1.00 89.81 196 TYR A C 1
ATOM 1492 O O . TYR A 1 196 ? 1.490 0.529 6.497 1.00 89.81 196 TYR A O 1
ATOM 1500 N N . THR A 1 197 ? 3.209 1.601 5.545 1.00 82.56 197 THR A N 1
ATOM 1501 C CA . THR A 1 197 ? 4.032 0.413 5.256 1.00 82.56 197 THR A CA 1
ATOM 1502 C C . THR A 1 197 ? 4.570 -0.289 6.502 1.00 82.56 197 THR A C 1
ATOM 1504 O O . THR A 1 197 ? 4.776 -1.499 6.501 1.00 82.56 197 THR A O 1
ATOM 1507 N N . GLU A 1 198 ? 4.761 0.446 7.594 1.00 84.00 198 GLU A N 1
ATOM 1508 C CA . GLU A 1 198 ? 5.362 -0.037 8.841 1.00 84.00 198 GLU A CA 1
ATOM 1509 C C . GLU A 1 198 ? 4.329 -0.608 9.824 1.00 84.00 198 GLU A C 1
ATOM 1511 O O . GLU A 1 198 ? 4.678 -1.062 10.916 1.00 84.00 198 GLU A O 1
ATOM 1516 N N . ALA A 1 199 ? 3.045 -0.594 9.462 1.00 83.06 199 ALA A N 1
ATOM 1517 C CA . ALA A 1 199 ? 1.952 -0.992 10.342 1.00 83.06 199 ALA A CA 1
ATOM 1518 C C . ALA A 1 199 ? 2.100 -2.388 10.975 1.00 83.06 199 ALA A C 1
ATOM 1520 O O . ALA A 1 199 ? 1.830 -2.509 12.180 1.00 83.06 199 ALA A O 1
ATOM 1521 N N . PRO A 1 200 ? 2.613 -3.411 10.258 1.00 81.81 200 PRO A N 1
ATOM 1522 C CA . PRO A 1 200 ? 2.834 -4.742 10.826 1.00 81.81 200 PRO A CA 1
ATOM 1523 C C . PRO A 1 200 ? 3.822 -4.797 12.000 1.00 81.81 200 PRO A C 1
ATOM 1525 O O . PRO A 1 200 ? 3.866 -5.797 12.714 1.00 81.81 200 PRO A O 1
ATOM 1528 N N . LEU A 1 201 ? 4.623 -3.747 12.232 1.00 83.81 201 LEU A N 1
ATOM 1529 C CA . LEU A 1 201 ? 5.531 -3.680 13.384 1.00 83.81 201 LEU A CA 1
ATOM 1530 C C . LEU A 1 201 ? 4.780 -3.514 14.717 1.00 83.81 201 LEU A C 1
ATOM 1532 O O . LEU A 1 201 ? 5.255 -3.964 15.764 1.00 83.81 201 LEU A O 1
ATOM 1536 N N . LEU A 1 202 ? 3.607 -2.872 14.695 1.00 89.31 202 LEU A N 1
ATOM 1537 C CA . LEU A 1 202 ? 2.786 -2.639 15.887 1.00 89.31 202 LEU A CA 1
ATOM 1538 C C . LEU A 1 202 ? 1.506 -3.471 15.900 1.00 89.31 202 LEU A C 1
ATOM 1540 O O . LEU A 1 202 ? 1.103 -3.926 16.973 1.00 89.31 202 LEU A O 1
ATOM 1544 N N . LEU A 1 203 ? 0.877 -3.661 14.741 1.00 92.19 203 LEU A N 1
ATOM 1545 C CA . LEU A 1 203 ? -0.447 -4.258 14.617 1.00 92.19 203 LEU A CA 1
ATOM 1546 C C . LEU A 1 203 ? -0.385 -5.591 13.873 1.00 92.19 203 LEU A C 1
ATOM 1548 O O . LEU A 1 203 ? 0.285 -5.728 12.856 1.00 92.19 203 LEU A O 1
ATOM 1552 N N . SER A 1 204 ? -1.118 -6.574 14.378 1.00 90.19 204 SER A N 1
ATOM 1553 C CA . SER A 1 204 ? -1.284 -7.883 13.754 1.00 90.19 204 SER A CA 1
ATOM 1554 C C . SER A 1 204 ? -2.702 -8.395 13.983 1.00 90.19 204 SER A C 1
ATOM 1556 O O . SER A 1 204 ? -3.439 -7.896 14.836 1.00 90.19 204 SER A O 1
ATOM 1558 N N . SER A 1 205 ? -3.091 -9.433 13.243 1.00 89.31 205 SER A N 1
ATOM 1559 C CA . SER A 1 205 ? -4.375 -10.110 13.454 1.00 89.31 205 SER A CA 1
ATOM 1560 C C . SER A 1 205 ? -4.523 -10.704 14.860 1.00 89.31 205 SER A C 1
ATOM 1562 O O . SER A 1 205 ? -5.637 -10.987 15.279 1.00 89.31 205 SER A O 1
ATOM 1564 N N . GLU A 1 206 ? -3.419 -10.908 15.583 1.00 90.19 206 GLU A N 1
ATOM 1565 C CA . GLU A 1 206 ? -3.423 -11.456 16.944 1.00 90.19 206 GLU A CA 1
ATOM 1566 C C . GLU A 1 206 ? -3.698 -10.392 18.013 1.00 90.19 206 GLU A C 1
ATOM 1568 O O . GLU A 1 206 ? -4.148 -10.729 19.105 1.00 90.19 206 GLU A O 1
ATOM 1573 N N . ASN A 1 207 ? -3.407 -9.117 17.728 1.00 92.69 207 ASN A N 1
ATOM 1574 C CA . ASN A 1 207 ? -3.489 -8.040 18.718 1.00 92.69 207 ASN A CA 1
ATOM 1575 C C . ASN A 1 207 ? -4.516 -6.946 18.388 1.00 92.69 207 ASN A C 1
ATOM 1577 O O . ASN A 1 207 ? -4.794 -6.104 19.242 1.00 92.69 207 ASN A O 1
ATOM 1581 N N . SER A 1 208 ? -5.085 -6.952 17.182 1.00 94.44 208 SER A N 1
ATOM 1582 C CA . SER A 1 208 ? -6.126 -6.007 16.793 1.00 94.44 208 SER A CA 1
ATOM 1583 C C . SER A 1 208 ? -7.517 -6.516 17.178 1.00 94.44 208 SER A C 1
ATOM 1585 O O . SER A 1 208 ? -7.830 -7.684 16.945 1.00 94.44 208 SER A O 1
ATOM 1587 N N . PRO A 1 209 ? -8.392 -5.642 17.709 1.00 94.94 209 PRO A N 1
ATOM 1588 C CA . PRO A 1 209 ? -9.775 -5.998 18.024 1.00 94.94 209 PRO A CA 1
ATOM 1589 C C . PRO A 1 209 ? -10.643 -6.172 16.766 1.00 94.94 209 PRO A C 1
ATOM 1591 O O . PRO A 1 209 ? -11.752 -6.693 16.855 1.00 94.94 209 PRO A O 1
ATOM 1594 N N . LEU A 1 210 ? -10.156 -5.730 15.602 1.00 96.81 210 LEU A N 1
ATOM 1595 C CA . LEU A 1 210 ? -10.819 -5.872 14.309 1.00 96.81 210 LEU A CA 1
ATOM 1596 C C . LEU A 1 210 ? -9.918 -6.593 13.298 1.00 96.81 210 LEU A C 1
ATOM 1598 O O . LEU A 1 210 ? -8.691 -6.475 13.374 1.00 96.81 210 LEU A O 1
ATOM 1602 N N . PRO A 1 211 ? -10.502 -7.276 12.299 1.00 97.06 211 PRO A N 1
ATOM 1603 C CA . PRO A 1 211 ? -9.765 -7.756 11.138 1.00 97.06 211 PRO A CA 1
ATOM 1604 C C . PRO A 1 211 ? -8.950 -6.640 10.476 1.00 97.06 211 PRO A C 1
ATOM 1606 O O . PRO A 1 211 ? -9.439 -5.522 10.302 1.00 97.06 211 PRO A O 1
ATOM 1609 N N . ILE A 1 212 ? -7.715 -6.955 10.096 1.00 96.44 212 ILE A N 1
ATOM 1610 C CA . ILE A 1 212 ? -6.769 -6.011 9.499 1.00 96.44 212 ILE A CA 1
ATOM 1611 C C . ILE A 1 212 ? -6.679 -6.229 7.989 1.00 96.44 212 ILE A C 1
ATOM 1613 O O . ILE A 1 212 ? -6.557 -7.362 7.524 1.00 96.44 212 ILE A O 1
ATOM 1617 N N . TYR A 1 213 ? -6.632 -5.127 7.248 1.00 97.00 213 TYR A N 1
ATOM 1618 C CA . TYR A 1 213 ? -6.246 -5.065 5.846 1.00 97.00 213 TYR A CA 1
ATOM 1619 C C . TYR A 1 213 ? -4.935 -4.291 5.715 1.00 97.00 213 TYR A C 1
ATOM 1621 O O . TYR A 1 213 ? -4.929 -3.064 5.634 1.00 97.00 213 TYR A O 1
ATOM 1629 N N . ASP A 1 214 ? -3.818 -5.013 5.717 1.00 96.06 214 ASP A N 1
ATOM 1630 C CA . ASP A 1 214 ? -2.504 -4.440 5.426 1.00 96.06 214 ASP A CA 1
ATOM 1631 C C . ASP A 1 214 ? -2.405 -4.146 3.927 1.00 96.06 214 ASP A C 1
ATOM 1633 O O . ASP A 1 214 ? -2.367 -5.067 3.106 1.00 96.06 214 ASP A O 1
ATOM 1637 N N . SER A 1 215 ? -2.371 -2.861 3.566 1.00 96.19 215 SER A N 1
ATOM 1638 C CA . SER A 1 215 ? -2.370 -2.448 2.165 1.00 96.19 215 SER A CA 1
ATOM 1639 C C . SER A 1 215 ? -1.120 -2.898 1.405 1.00 96.19 215 SER A C 1
ATOM 1641 O O . SER A 1 215 ? -1.209 -3.238 0.224 1.00 96.19 215 SER A O 1
ATOM 1643 N N . THR A 1 216 ? 0.029 -2.992 2.079 1.00 94.75 216 THR A N 1
ATOM 1644 C CA . THR A 1 216 ? 1.294 -3.432 1.475 1.00 94.75 216 THR A CA 1
ATOM 1645 C C . THR A 1 216 ? 1.274 -4.930 1.219 1.00 94.75 216 THR A C 1
ATOM 1647 O O . THR A 1 216 ? 1.626 -5.380 0.125 1.00 94.75 216 THR A O 1
ATOM 1650 N N . SER A 1 217 ? 0.826 -5.707 2.208 1.00 95.31 217 SER A N 1
ATOM 1651 C CA . SER A 1 217 ? 0.742 -7.162 2.078 1.00 95.31 217 SER A CA 1
ATOM 1652 C C . SER A 1 217 ? -0.319 -7.574 1.050 1.00 95.31 217 SER A C 1
ATOM 1654 O O . SER A 1 217 ? -0.063 -8.469 0.247 1.00 95.31 217 SER A O 1
ATOM 1656 N N . LEU A 1 218 ? -1.462 -6.878 0.993 1.00 97.12 218 LEU A N 1
ATOM 1657 C CA . LEU A 1 218 ? -2.509 -7.121 -0.009 1.00 97.12 218 LEU A CA 1
ATOM 1658 C C . LEU A 1 218 ? -2.059 -6.762 -1.429 1.00 97.12 218 LEU A C 1
ATOM 1660 O O . LEU A 1 218 ? -2.323 -7.522 -2.360 1.00 97.12 218 LEU A O 1
ATOM 1664 N N . LEU A 1 219 ? -1.339 -5.649 -1.603 1.00 97.75 219 LEU A N 1
ATOM 1665 C CA . LEU A 1 219 ? -0.745 -5.294 -2.893 1.00 97.75 219 LEU A CA 1
ATOM 1666 C C . LEU A 1 219 ? 0.260 -6.359 -3.353 1.00 97.75 219 LEU A C 1
ATOM 1668 O O . LEU A 1 219 ? 0.235 -6.779 -4.510 1.00 97.75 219 LEU A O 1
ATOM 1672 N N . ALA A 1 220 ? 1.127 -6.817 -2.446 1.00 97.19 220 ALA A N 1
ATOM 1673 C CA . ALA A 1 220 ? 2.100 -7.864 -2.733 1.00 97.19 220 ALA A CA 1
ATOM 1674 C C . ALA A 1 220 ? 1.420 -9.192 -3.106 1.00 97.19 220 ALA A C 1
ATOM 1676 O O . ALA A 1 220 ? 1.799 -9.815 -4.097 1.00 97.19 220 ALA A O 1
ATOM 1677 N N . GLU A 1 221 ? 0.391 -9.607 -2.363 1.00 97.25 221 GLU A N 1
ATOM 1678 C CA . GLU A 1 221 ? -0.396 -10.807 -2.665 1.00 97.25 221 GLU A CA 1
ATOM 1679 C C . GLU A 1 221 ? -1.045 -10.713 -4.055 1.00 97.25 221 GLU A C 1
ATOM 1681 O O . GLU A 1 221 ? -0.945 -11.646 -4.855 1.00 97.25 221 GLU A O 1
ATOM 1686 N N . ALA A 1 222 ? -1.673 -9.577 -4.371 1.00 98.06 222 ALA A N 1
ATOM 1687 C CA . ALA A 1 222 ? -2.298 -9.342 -5.668 1.00 98.06 222 ALA A CA 1
ATOM 1688 C C . ALA A 1 222 ? -1.272 -9.384 -6.815 1.00 98.06 222 ALA A C 1
ATOM 1690 O O . ALA A 1 222 ? -1.498 -10.056 -7.824 1.00 98.06 222 ALA A O 1
ATOM 1691 N N . ALA A 1 223 ? -0.104 -8.758 -6.636 1.00 98.19 223 ALA A N 1
ATOM 1692 C CA . ALA A 1 223 ? 0.981 -8.802 -7.612 1.00 98.19 223 ALA A CA 1
ATOM 1693 C C . ALA A 1 223 ? 1.490 -10.234 -7.854 1.00 98.19 223 ALA A C 1
ATOM 1695 O O . ALA A 1 223 ? 1.709 -10.626 -9.001 1.00 98.19 223 ALA A O 1
ATOM 1696 N N . VAL A 1 224 ? 1.631 -11.045 -6.799 1.00 97.69 224 VAL A N 1
ATOM 1697 C CA . VAL A 1 224 ? 2.020 -12.458 -6.932 1.00 97.69 224 VAL A CA 1
ATOM 1698 C C . VAL A 1 224 ? 0.970 -13.243 -7.715 1.00 97.69 224 VAL A C 1
ATOM 1700 O O . VAL A 1 224 ? 1.327 -13.967 -8.643 1.00 97.69 224 VAL A O 1
ATOM 1703 N N . LYS A 1 225 ? -0.321 -13.075 -7.407 1.00 96.88 225 LYS A N 1
ATOM 1704 C CA . LYS A 1 225 ? -1.398 -13.777 -8.123 1.00 96.88 225 LYS A CA 1
ATOM 1705 C C . LYS A 1 225 ? -1.417 -13.438 -9.615 1.00 96.88 225 LYS A C 1
ATOM 1707 O O . LYS A 1 225 ? -1.488 -14.356 -10.431 1.00 96.88 225 LYS A O 1
ATOM 1712 N N . VAL A 1 226 ? -1.271 -12.161 -9.978 1.00 97.75 226 VAL A N 1
ATOM 1713 C CA . VAL A 1 226 ? -1.156 -11.734 -11.388 1.00 97.75 226 VAL A CA 1
ATOM 1714 C C . VAL A 1 226 ? 0.097 -12.313 -12.040 1.00 97.75 226 VAL A C 1
ATOM 1716 O O . VAL A 1 226 ? 0.042 -12.796 -13.172 1.00 97.75 226 VAL A O 1
ATOM 1719 N N . SER A 1 227 ? 1.230 -12.304 -11.333 1.00 97.56 227 SER A N 1
ATOM 1720 C CA . SER A 1 227 ? 2.478 -12.861 -11.852 1.00 97.56 227 SER A CA 1
ATOM 1721 C C . SER A 1 227 ? 2.360 -14.354 -12.161 1.00 97.56 227 SER A C 1
ATOM 1723 O O . SER A 1 227 ? 2.825 -14.811 -13.205 1.00 97.56 227 SER A O 1
ATOM 1725 N N . LEU A 1 228 ? 1.688 -15.111 -11.296 1.00 95.50 228 LEU A N 1
ATOM 1726 C CA . LEU A 1 228 ? 1.504 -16.552 -11.445 1.00 95.50 228 LEU A CA 1
ATOM 1727 C C . LEU A 1 228 ? 0.336 -16.941 -12.369 1.00 95.50 228 LEU A C 1
ATOM 1729 O O . LEU A 1 228 ? 0.155 -18.130 -12.626 1.00 95.50 228 LEU A O 1
ATOM 1733 N N . GLY A 1 229 ? -0.433 -15.976 -12.887 1.00 94.31 229 GLY A N 1
ATOM 1734 C CA . GLY A 1 229 ? -1.596 -16.233 -13.744 1.00 94.31 229 GLY A CA 1
ATOM 1735 C C . GLY A 1 229 ? -2.782 -16.851 -12.996 1.00 94.31 229 GLY A C 1
ATOM 1736 O O . GLY A 1 229 ? -3.494 -17.683 -13.551 1.00 94.31 229 GLY A O 1
ATOM 1737 N N . MET A 1 230 ? -2.958 -16.492 -11.721 1.00 90.06 230 MET A N 1
ATOM 1738 C CA . MET A 1 230 ? -4.050 -16.970 -10.858 1.00 90.06 230 MET A CA 1
ATOM 1739 C C . MET A 1 230 ? -5.300 -16.072 -10.893 1.00 90.06 230 MET A C 1
ATOM 1741 O O . MET A 1 230 ? -6.296 -16.395 -10.246 1.00 90.06 230 MET A O 1
ATOM 1745 N N . VAL A 1 231 ? -5.232 -14.952 -11.615 1.00 80.69 231 VAL A N 1
ATOM 1746 C CA . VAL A 1 231 ? -6.296 -13.965 -11.869 1.00 80.69 231 VAL A CA 1
ATOM 1747 C C . VAL A 1 231 ? -6.189 -13.463 -13.298 1.00 80.69 231 VAL A C 1
ATOM 1749 O O . VAL A 1 231 ? -5.050 -13.453 -13.826 1.00 80.69 231 VAL A O 1
#

Nearest PDB structures (foldseek):
  3ojc-assembly1_A  TM=9.237E-01  e=6.067E-21  Yersinia pestis CO92
  5elm-assembly2_D  TM=9.170E-01  e=8.395E-20  Escherichia coli
  5hqt-assembly1_A  TM=9.292E-01  e=1.977E-19  Escherichia coli O157:H7 str. SS52
  1jfl-assembly1_B  TM=8.830E-01  e=2.355E-16  Pyrococcus horikoshii OT3
  5xnk-assembly1_A-2  TM=7.466E-01  e=2.041E-08  Microcystis aeruginosa PCC 7806

Mean predicted aligned error: 3.24 Å